Protein AF-A0A9E2VRN2-F1 (afdb_monomer)

Radius of gyration: 29.74 Å; Cα contacts (8 Å, |Δi|>4): 180; chains: 1; bounding box: 97×95×85 Å

Foldseek 3Di:
DDDDDDDDDDDDDDDDDPDPDDPPDDDDPDDPPDDDDPDDDDDDDDDDDDDDDDPPPPDPDDPDDPPQDAQFDADPVRDGDDDPDQLLVVLLVSDPDDPVLSVLLVVLVVVLLVLLLVLCLVQVVVVVVLVVQCPDPDPVSVVVSVVVVCVSCVVSPVVPDSLVSSLVSHDPVCSVVSVCRNVVVLQSQLVVQLVCLCVVNHPDVPLSVVCVVCVPVSVVSSVVSSVVVVVVVVVVSSVVSLVVLVVVVVVVVCVLVVQLPDDPVLVVQLVVLVVVVCVVNPSYDPPPVVVVVNLVSSLVSHDPVSNVVSVVVVVVVVVVVVVVVVVVVVVVPPPDPPPPDPDD

Mean predicted aligned error: 10.3 Å

pLDDT: mean 85.46, std 19.13, range [29.75, 98.31]

Solvent-accessible surface area (backbone atoms only — not comparable to full-atom values): 20962 Å² total; per-residue (Å²): 142,80,86,87,82,82,87,78,84,81,81,82,86,73,85,78,82,83,75,79,77,79,88,77,84,74,85,85,88,71,88,84,86,71,88,82,80,83,78,83,81,77,86,80,84,82,78,87,78,84,78,72,90,67,95,75,77,65,84,81,74,71,84,70,75,76,69,81,89,68,74,73,46,63,47,95,87,68,47,72,55,82,70,95,58,55,58,67,61,54,35,56,75,72,48,97,63,53,75,73,47,43,53,42,33,50,48,42,52,50,52,51,50,51,53,44,37,49,49,40,37,78,35,39,61,57,51,54,53,35,58,56,31,57,71,44,89,47,68,67,50,27,52,50,29,51,54,51,50,47,63,71,43,37,79,57,56,75,70,48,53,69,66,57,51,31,38,70,47,40,59,77,90,48,29,65,59,45,53,46,40,37,51,52,37,52,48,50,55,20,52,49,51,54,52,29,20,76,69,72,65,40,93,47,63,67,60,23,52,50,48,69,75,45,71,82,50,54,67,60,52,36,51,52,41,40,53,51,51,54,52,52,51,50,50,52,50,51,50,54,33,47,52,51,53,50,52,52,52,50,50,57,47,49,62,55,47,64,74,52,71,63,53,74,70,46,48,54,52,46,50,52,54,50,51,58,48,35,74,74,49,38,68,40,83,61,58,71,72,53,46,54,50,52,49,54,55,46,48,68,67,43,53,78,67,40,39,55,50,52,56,52,54,49,54,51,51,52,53,47,51,52,49,52,55,52,48,57,62,50,68,72,65,76,79,76,82,81,70,76,74,81,83,127

Sequence (344 aa):
MQPLRVTRPLPAFRGMPRARSAIGLICVITPLLLAITVERADASTFSTHRSDPAPLAGPKLTPVESKPQTLVERDFDGKIKPLESSPEEAAILLLQLTPAESAKADAAVAARAADMDALVTEHLLDIIRLTGQFQSASALERLNAIRESYKLASPILEKGRLVDRISAALPESQRERYVFLVDAYKRALGDQEIALAKQGKSNDVEFAAEVNKDPKNLIGHRIRARIKFDLESFGKEIQRSAERIIAEKQNQGNDFLGKLQLTPEQEASIQAIYVDVAGKYGLKEPPKGVQAVLFARVLKVLTPEQRKQALVLIREQERQKEKDAAAAKRGTNTGMDESPAPMK

Secondary structure (DSSP, 8-state):
-------PPPPP------------------------------------------S-----------PPP-S--B-TTSPBPPPSS-HHHHHHHHS---HHHHHHHHHHHHHHHHHHHHHHHHHHHHHHHHHHHHT-S-HHHHHHHHHHHHHHHHHHHTT--HHHHHHHHS-HHHHHHHHHHHHHHHHHHHHHHHHHHHTT--S-HHHHHHHHH-TT-HHHHHHHHHHHHHHHHHHHHHHHHHHHHHHHHHHHHHHHHHHTT--HHHHHHHHHHHHHHHHHHTTSPPPHHHHHHHHHHHHHHS-HHHHHHHHHHHHHHHHHHHHHHHHHHHHTTTTSS-------

Structure (mmCIF, N/CA/C/O backbone):
data_AF-A0A9E2VRN2-F1
#
_entry.id   AF-A0A9E2VRN2-F1
#
loop_
_atom_site.group_PDB
_atom_site.id
_atom_site.type_symbol
_atom_site.label_atom_id
_atom_site.label_alt_id
_atom_site.label_comp_id
_atom_site.label_asym_id
_atom_site.label_entity_id
_atom_site.label_seq_id
_atom_site.pdbx_PDB_ins_code
_atom_site.Cartn_x
_atom_site.Cartn_y
_atom_site.Cartn_z
_atom_site.occupancy
_atom_site.B_iso_or_equiv
_atom_site.auth_seq_id
_atom_site.auth_comp_id
_atom_site.auth_asym_id
_atom_site.auth_atom_id
_atom_site.pdbx_PDB_model_num
ATOM 1 N N . MET A 1 1 ? 63.217 41.211 7.442 1.00 45.00 1 MET A N 1
ATOM 2 C CA . MET A 1 1 ? 61.973 40.472 7.747 1.00 45.00 1 MET A CA 1
ATOM 3 C C . MET A 1 1 ? 60.827 41.471 7.807 1.00 45.00 1 MET A C 1
ATOM 5 O O . MET A 1 1 ? 60.801 42.283 8.718 1.00 45.00 1 MET A O 1
ATOM 9 N N . GLN A 1 2 ? 59.957 41.482 6.797 1.00 40.47 2 GLN A N 1
ATOM 10 C CA . GLN A 1 2 ? 58.783 42.363 6.707 1.00 40.47 2 GLN A CA 1
ATOM 11 C C . GLN A 1 2 ? 57.509 41.502 6.721 1.00 40.47 2 GLN A C 1
ATOM 13 O O . GLN A 1 2 ? 57.504 40.467 6.051 1.00 40.47 2 GLN A O 1
ATOM 18 N N . PRO A 1 3 ? 56.435 41.886 7.437 1.00 57.12 3 PRO A N 1
ATOM 19 C CA . PRO A 1 3 ? 55.179 41.149 7.399 1.00 57.12 3 PRO A CA 1
ATOM 20 C C . PRO A 1 3 ? 54.275 41.655 6.265 1.00 57.12 3 PRO A C 1
ATOM 22 O O . PRO A 1 3 ? 53.878 42.820 6.231 1.00 57.12 3 PRO A O 1
ATOM 25 N N . LEU A 1 4 ? 53.909 40.756 5.352 1.00 47.88 4 LEU A N 1
ATOM 26 C CA . LEU A 1 4 ? 52.881 40.983 4.337 1.00 47.88 4 LEU A CA 1
ATOM 27 C C . LEU A 1 4 ? 51.490 40.930 4.990 1.00 47.88 4 LEU A C 1
ATOM 29 O O . LEU A 1 4 ? 50.986 39.859 5.323 1.00 47.88 4 LEU A O 1
ATOM 33 N N . ARG A 1 5 ? 50.851 42.095 5.155 1.00 51.06 5 ARG A N 1
ATOM 34 C CA . ARG A 1 5 ? 49.399 42.201 5.367 1.00 51.06 5 ARG A CA 1
ATOM 35 C C . ARG A 1 5 ? 48.702 42.139 4.010 1.00 51.06 5 ARG A C 1
ATOM 37 O O . ARG A 1 5 ? 48.879 43.035 3.191 1.00 51.06 5 ARG A O 1
ATOM 44 N N . VAL A 1 6 ? 47.870 41.121 3.800 1.00 54.31 6 VAL A N 1
ATOM 45 C CA . VAL A 1 6 ? 46.931 41.052 2.672 1.00 54.31 6 VAL A CA 1
ATOM 46 C C . VAL A 1 6 ? 45.515 41.108 3.233 1.00 54.31 6 VAL A C 1
ATOM 48 O O . VAL A 1 6 ? 44.949 40.102 3.647 1.00 54.31 6 VAL A O 1
ATOM 51 N N . THR A 1 7 ? 44.936 42.304 3.260 1.00 57.50 7 THR A N 1
ATOM 52 C CA . THR A 1 7 ? 43.493 42.511 3.416 1.00 57.50 7 THR A CA 1
ATOM 53 C C . THR A 1 7 ? 42.861 42.522 2.029 1.00 57.50 7 THR A C 1
ATOM 55 O O . THR A 1 7 ? 43.083 43.459 1.263 1.00 57.50 7 THR A O 1
ATOM 58 N N . ARG A 1 8 ? 42.074 41.496 1.689 1.00 51.75 8 ARG A N 1
ATOM 59 C CA . ARG A 1 8 ? 41.132 41.552 0.560 1.00 51.75 8 ARG A CA 1
ATOM 60 C C . ARG A 1 8 ? 39.713 41.768 1.100 1.00 51.75 8 ARG A C 1
ATOM 62 O O . ARG A 1 8 ? 39.317 41.025 1.997 1.00 51.75 8 ARG A O 1
ATOM 69 N N . PRO A 1 9 ? 38.945 42.740 0.579 1.00 55.19 9 PRO A N 1
ATOM 70 C CA . PRO A 1 9 ? 37.536 42.885 0.918 1.00 55.19 9 PRO A CA 1
ATOM 71 C C . PRO A 1 9 ? 36.698 41.820 0.194 1.00 55.19 9 PRO A C 1
ATOM 73 O O . PRO A 1 9 ? 36.906 41.539 -0.987 1.00 55.19 9 PRO A O 1
ATOM 76 N N . LEU A 1 10 ? 35.748 41.227 0.919 1.00 49.72 10 LEU A N 1
ATOM 77 C CA . LEU A 1 10 ? 34.718 40.345 0.369 1.00 49.72 10 LEU A CA 1
ATOM 78 C C . LEU A 1 10 ? 33.744 41.159 -0.504 1.00 49.72 10 LEU A C 1
ATOM 80 O O . LEU A 1 10 ? 33.344 42.251 -0.092 1.00 49.72 10 LEU A O 1
ATOM 84 N N . PRO A 1 11 ? 33.325 40.659 -1.680 1.00 51.59 11 PRO A N 1
ATOM 85 C CA . PRO A 1 11 ? 32.300 41.325 -2.469 1.00 51.59 11 PRO A CA 1
ATOM 86 C C . PRO A 1 11 ? 30.928 41.209 -1.795 1.00 51.59 11 PRO A C 1
ATOM 88 O O . PRO A 1 11 ? 30.529 40.151 -1.306 1.00 51.59 11 PRO A O 1
ATOM 91 N N . ALA A 1 12 ? 30.202 42.326 -1.802 1.00 49.94 12 ALA A N 1
ATOM 92 C CA . ALA A 1 12 ? 28.834 42.436 -1.325 1.00 49.94 12 ALA A CA 1
ATOM 93 C C . ALA A 1 12 ? 27.900 41.493 -2.104 1.00 49.94 12 ALA A C 1
ATOM 95 O O . ALA A 1 12 ? 27.727 41.628 -3.317 1.00 49.94 12 ALA A O 1
ATOM 96 N N . PHE A 1 13 ? 27.266 40.564 -1.387 1.00 40.94 13 PHE A N 1
ATOM 97 C CA . PHE A 1 13 ? 26.185 39.727 -1.901 1.00 40.94 13 PHE A CA 1
ATOM 98 C C . PHE A 1 13 ? 24.944 40.605 -2.127 1.00 40.94 13 PHE A C 1
ATOM 100 O O . PHE A 1 13 ? 24.222 40.959 -1.195 1.00 40.94 13 PHE A O 1
ATOM 107 N N . ARG A 1 14 ? 24.732 41.014 -3.381 1.00 48.88 14 ARG A N 1
ATOM 108 C CA . ARG A 1 14 ? 23.549 41.758 -3.831 1.00 48.88 14 ARG A CA 1
ATOM 109 C C . ARG A 1 14 ? 22.387 40.781 -4.042 1.00 48.88 14 ARG A C 1
ATOM 111 O O . ARG A 1 14 ? 22.569 39.706 -4.599 1.00 48.88 14 ARG A O 1
ATOM 118 N N . GLY A 1 15 ? 21.217 41.189 -3.553 1.00 50.00 15 GLY A N 1
ATOM 119 C CA . GLY A 1 15 ? 19.997 40.404 -3.375 1.00 50.00 15 GLY A CA 1
ATOM 120 C C . GLY A 1 15 ? 19.591 39.464 -4.511 1.00 50.00 15 GLY A C 1
ATOM 121 O O . GLY A 1 15 ? 19.447 39.870 -5.661 1.00 50.00 15 GLY A O 1
ATOM 122 N N . MET A 1 16 ? 19.296 38.222 -4.128 1.00 35.91 16 MET A N 1
ATOM 123 C CA . MET A 1 16 ? 18.469 37.307 -4.908 1.00 35.91 16 MET A CA 1
ATOM 124 C C . MET A 1 16 ? 16.991 37.482 -4.517 1.00 35.91 16 MET A C 1
ATOM 126 O O . MET A 1 16 ? 16.683 37.588 -3.324 1.00 35.91 16 MET A O 1
ATOM 130 N N . PRO A 1 17 ? 16.066 37.505 -5.492 1.00 44.69 17 PRO A N 1
ATOM 131 C CA . PRO A 1 17 ? 14.638 37.577 -5.228 1.00 44.69 17 PRO A CA 1
ATOM 132 C C . PRO A 1 17 ? 14.174 36.297 -4.527 1.00 44.69 17 PRO A C 1
ATOM 134 O O . PRO A 1 17 ? 14.449 35.184 -4.971 1.00 44.69 17 PRO A O 1
ATOM 137 N N . ARG A 1 18 ? 13.453 36.469 -3.415 1.00 36.25 18 ARG A N 1
ATOM 138 C CA . ARG A 1 18 ? 12.749 35.389 -2.718 1.00 36.25 18 ARG A CA 1
ATOM 139 C C . ARG A 1 18 ? 11.700 34.804 -3.665 1.00 36.25 18 ARG A C 1
ATOM 141 O O . ARG A 1 18 ? 10.600 35.343 -3.776 1.00 36.25 18 ARG A O 1
ATOM 148 N N . ALA A 1 19 ? 12.043 33.712 -4.341 1.00 37.00 19 ALA A N 1
ATOM 149 C CA . ALA A 1 19 ? 11.067 32.849 -4.981 1.00 37.00 19 ALA A CA 1
ATOM 150 C C . ALA A 1 19 ? 10.154 32.304 -3.876 1.00 37.00 19 ALA A C 1
ATOM 152 O O . ALA A 1 19 ? 10.579 31.556 -2.996 1.00 37.00 19 ALA A O 1
ATOM 153 N N . ARG A 1 20 ? 8.904 32.765 -3.878 1.00 35.84 20 ARG A N 1
ATOM 154 C CA . ARG A 1 20 ? 7.824 32.190 -3.082 1.00 35.84 20 ARG A CA 1
ATOM 155 C C . ARG A 1 20 ? 7.575 30.785 -3.627 1.00 35.84 20 ARG A C 1
ATOM 157 O O . ARG A 1 20 ? 6.846 30.633 -4.600 1.00 35.84 20 ARG A O 1
ATOM 164 N N . SER A 1 21 ? 8.211 29.777 -3.035 1.00 33.47 21 SER A N 1
ATOM 165 C CA . SER A 1 21 ? 7.820 28.389 -3.260 1.00 33.47 21 SER A CA 1
ATOM 166 C C . SER A 1 21 ? 6.384 28.226 -2.786 1.00 33.47 21 SER A C 1
ATOM 168 O O . SER A 1 21 ? 6.068 28.471 -1.621 1.00 33.47 21 SER A O 1
ATOM 170 N N . ALA A 1 22 ? 5.519 27.870 -3.729 1.00 32.69 22 ALA A N 1
ATOM 171 C CA . ALA A 1 22 ? 4.140 27.506 -3.492 1.00 32.69 22 ALA A CA 1
ATOM 172 C C . ALA A 1 22 ? 4.100 26.287 -2.561 1.00 32.69 22 ALA A C 1
ATOM 174 O O . ALA A 1 22 ? 4.294 25.148 -2.975 1.00 32.69 22 ALA A O 1
ATOM 175 N N . ILE A 1 23 ? 3.865 26.555 -1.279 1.00 37.31 23 ILE A N 1
ATOM 176 C CA . ILE A 1 23 ? 3.302 25.596 -0.336 1.00 37.31 23 ILE A CA 1
ATOM 177 C C . ILE A 1 23 ? 1.861 25.394 -0.800 1.00 37.31 23 ILE A C 1
ATOM 179 O O . ILE A 1 23 ? 1.004 26.250 -0.598 1.00 37.31 23 ILE A O 1
ATOM 183 N N . GLY A 1 24 ? 1.636 24.302 -1.520 1.00 30.22 24 GLY A N 1
ATOM 184 C CA . GLY A 1 24 ? 0.361 23.983 -2.144 1.00 30.22 24 GLY A CA 1
ATOM 185 C C . GLY A 1 24 ? 0.140 22.480 -2.174 1.00 30.22 24 GLY A C 1
ATOM 186 O O . GLY A 1 24 ? 0.045 21.896 -3.242 1.00 30.22 24 GLY A O 1
ATOM 187 N N . LEU A 1 25 ? 0.076 21.857 -0.999 1.00 29.75 25 LEU A N 1
ATOM 188 C CA . LEU A 1 25 ? -0.611 20.577 -0.824 1.00 29.75 25 LEU A CA 1
ATOM 189 C C . LEU A 1 25 ? -1.363 20.622 0.512 1.00 29.75 25 LEU A C 1
ATOM 191 O O . LEU A 1 25 ? -1.012 19.987 1.501 1.00 29.75 25 LEU A O 1
ATOM 195 N N . ILE A 1 26 ? -2.350 21.514 0.535 1.00 30.95 26 ILE A N 1
ATOM 196 C CA . ILE A 1 26 ? -3.363 21.642 1.576 1.00 30.95 26 ILE A CA 1
ATOM 197 C C . ILE A 1 26 ? -4.449 20.601 1.299 1.00 30.95 26 ILE A C 1
ATOM 199 O O . ILE A 1 26 ? -4.903 20.477 0.166 1.00 30.95 26 ILE A O 1
ATOM 203 N N . CYS A 1 27 ? -4.842 19.898 2.363 1.00 32.94 27 CYS A N 1
ATOM 204 C CA . CYS A 1 27 ? -6.156 19.308 2.621 1.00 32.94 27 CYS A CA 1
ATOM 205 C C . CYS A 1 27 ? -7.011 18.931 1.402 1.00 32.94 27 CYS A C 1
ATOM 207 O O . CYS A 1 27 ? -7.752 19.762 0.884 1.00 32.94 27 CYS A O 1
ATOM 209 N N . VAL A 1 28 ? -7.057 17.638 1.083 1.00 31.42 28 VAL A N 1
ATOM 210 C CA . VAL A 1 28 ? -8.260 17.033 0.496 1.00 31.42 28 VAL A CA 1
ATOM 211 C C . VAL A 1 28 ? -8.570 15.753 1.268 1.00 31.42 28 VAL A C 1
ATOM 213 O O . VAL A 1 28 ? -8.357 14.644 0.802 1.00 31.42 28 VAL A O 1
ATOM 216 N N . ILE A 1 29 ? -9.042 15.921 2.502 1.00 35.41 29 ILE A N 1
ATOM 217 C CA . ILE A 1 29 ? -9.935 14.945 3.129 1.00 35.41 29 ILE A CA 1
ATOM 218 C C . ILE A 1 29 ? -11.238 15.707 3.345 1.00 35.41 29 ILE A C 1
ATOM 220 O O . ILE A 1 29 ? -11.471 16.328 4.379 1.00 35.41 29 ILE A O 1
ATOM 224 N N . THR A 1 30 ? -12.044 15.756 2.292 1.00 31.77 30 THR A N 1
ATOM 225 C CA . THR A 1 30 ? -13.434 16.207 2.339 1.00 31.77 30 THR A CA 1
ATOM 226 C C . THR A 1 30 ? -14.252 15.102 1.679 1.00 31.77 30 THR A C 1
ATOM 228 O O . THR A 1 30 ? -13.915 14.709 0.560 1.00 31.77 30 THR A O 1
ATOM 231 N N . PRO A 1 31 ? -15.265 14.537 2.356 1.00 41.66 31 PRO A N 1
ATOM 232 C CA . PRO A 1 31 ? -15.989 13.389 1.839 1.00 41.66 31 PRO A CA 1
ATOM 233 C C . PRO A 1 31 ? -16.947 13.849 0.739 1.00 41.66 31 PRO A C 1
ATOM 235 O O . PRO A 1 31 ? -17.864 14.634 0.978 1.00 41.66 31 PRO A O 1
ATOM 238 N N . LEU A 1 32 ? -16.736 13.345 -0.475 1.00 32.94 32 LEU A N 1
ATOM 239 C CA . LEU A 1 32 ? -17.692 13.451 -1.569 1.00 32.94 32 LEU A CA 1
ATOM 240 C C . LEU A 1 32 ? -18.737 12.339 -1.396 1.00 32.94 32 LEU A C 1
ATOM 242 O O . LEU A 1 32 ? -18.589 11.243 -1.929 1.00 32.94 32 LEU A O 1
ATOM 246 N N . LEU A 1 33 ? -19.789 12.618 -0.624 1.00 35.38 33 LEU A N 1
ATOM 247 C CA . LEU A 1 33 ? -21.035 11.853 -0.673 1.00 35.38 33 LEU A CA 1
ATOM 248 C C . LEU A 1 33 ? -21.900 12.471 -1.782 1.00 35.38 33 LEU A C 1
ATOM 250 O O . LEU A 1 33 ? -22.662 13.406 -1.541 1.00 35.38 33 LEU A O 1
ATOM 254 N N . LEU A 1 34 ? -21.744 11.987 -3.017 1.00 34.12 34 LEU A N 1
ATOM 255 C CA . LEU A 1 34 ? -22.688 12.270 -4.099 1.00 34.12 34 LEU A CA 1
ATOM 256 C C . LEU A 1 34 ? -23.448 10.985 -4.425 1.00 34.12 34 LEU A C 1
ATOM 258 O O . LEU A 1 34 ? -22.861 9.978 -4.818 1.00 34.12 34 LEU A O 1
ATOM 262 N N . ALA A 1 35 ? -24.760 11.033 -4.218 1.00 37.50 35 ALA A N 1
ATOM 263 C CA . ALA A 1 35 ? -25.693 9.972 -4.549 1.00 37.50 35 ALA A CA 1
ATOM 264 C C . ALA A 1 35 ? -25.641 9.667 -6.054 1.00 37.50 35 ALA A C 1
ATOM 266 O O . ALA A 1 35 ? -26.005 10.505 -6.877 1.00 37.50 35 ALA A O 1
ATOM 267 N N . ILE A 1 36 ? -25.205 8.457 -6.411 1.00 34.78 36 ILE A N 1
ATOM 268 C CA . ILE A 1 36 ? -25.358 7.924 -7.765 1.00 34.78 36 ILE A CA 1
ATOM 269 C C . ILE A 1 36 ? -26.721 7.233 -7.819 1.00 34.78 36 ILE A C 1
ATOM 271 O O . ILE A 1 36 ? -26.887 6.099 -7.372 1.00 34.78 36 ILE A O 1
ATOM 275 N N . THR A 1 37 ? -27.714 7.935 -8.357 1.00 36.00 37 THR A N 1
ATOM 276 C CA . THR A 1 37 ? -28.947 7.329 -8.859 1.00 36.00 37 THR A CA 1
ATOM 277 C C . THR A 1 37 ? -28.614 6.579 -10.146 1.00 36.00 37 THR A C 1
ATOM 279 O O . THR A 1 37 ? -28.305 7.192 -11.165 1.00 36.00 37 THR A O 1
ATOM 282 N N . VAL A 1 38 ? -28.637 5.246 -10.097 1.00 41.53 38 VAL A N 1
ATOM 283 C CA . VAL A 1 38 ? -28.509 4.397 -11.289 1.00 41.53 38 VAL A CA 1
ATOM 284 C C . VAL A 1 38 ? -29.835 4.442 -12.044 1.00 41.53 38 VAL A C 1
ATOM 286 O O . VAL A 1 38 ? -30.799 3.772 -11.673 1.00 41.53 38 VAL A O 1
ATOM 289 N N . GLU A 1 39 ? -29.888 5.263 -13.088 1.00 43.19 39 GLU A N 1
ATOM 290 C CA . GLU A 1 39 ? -31.002 5.315 -14.028 1.00 43.19 39 GLU A CA 1
ATOM 291 C C . GLU A 1 39 ? -30.881 4.138 -15.005 1.00 43.19 39 GLU A C 1
ATOM 293 O O . GLU A 1 39 ? -29.898 3.978 -15.732 1.00 43.19 39 GLU A O 1
ATOM 298 N N . ARG A 1 40 ? -31.861 3.236 -14.941 1.00 46.72 40 ARG A N 1
ATOM 299 C CA . ARG A 1 40 ? -31.925 2.005 -15.727 1.00 46.72 40 ARG A CA 1
ATOM 300 C C . ARG A 1 40 ? -32.488 2.368 -17.103 1.00 46.72 40 ARG A C 1
ATOM 302 O O . ARG A 1 40 ? -33.688 2.565 -17.232 1.00 46.72 40 ARG A O 1
ATOM 309 N N . ALA A 1 41 ? -31.621 2.505 -18.103 1.00 50.38 41 ALA A N 1
ATOM 310 C CA . ALA A 1 41 ? -32.040 2.774 -19.476 1.00 50.38 41 ALA A CA 1
ATOM 311 C C . ALA A 1 41 ? -32.714 1.535 -20.091 1.00 50.38 41 ALA A C 1
ATOM 313 O O . ALA A 1 41 ? -32.130 0.448 -20.123 1.00 50.38 41 ALA A O 1
ATOM 314 N N . ASP A 1 42 ? -33.943 1.721 -20.570 1.00 52.50 42 ASP A N 1
ATOM 315 C CA . ASP A 1 42 ? -34.731 0.717 -21.275 1.00 52.50 42 ASP A CA 1
ATOM 316 C C . ASP A 1 42 ? -34.086 0.307 -22.606 1.00 52.50 42 ASP A C 1
ATOM 318 O O . ASP A 1 42 ? -33.552 1.117 -23.370 1.00 52.50 42 ASP A O 1
ATOM 322 N N . ALA A 1 43 ? -34.155 -0.993 -22.882 1.00 46.28 43 ALA A N 1
ATOM 323 C CA . ALA A 1 43 ? -33.636 -1.618 -24.085 1.00 46.28 43 ALA A CA 1
ATOM 324 C C . ALA A 1 43 ? -34.449 -1.195 -25.322 1.00 46.28 43 ALA A C 1
ATOM 326 O O . ALA A 1 43 ? -35.579 -1.636 -25.530 1.00 46.28 43 ALA A O 1
ATOM 327 N N . SER A 1 44 ? -33.841 -0.365 -26.172 1.00 55.97 44 SER A N 1
ATOM 328 C CA . SER A 1 44 ? -34.345 -0.055 -27.510 1.00 55.97 44 SER A CA 1
ATOM 329 C C . SER A 1 44 ? -34.187 -1.267 -28.434 1.00 55.97 44 SER A C 1
ATOM 331 O O . SER A 1 44 ? -33.094 -1.806 -28.621 1.00 55.97 44 SER A O 1
ATOM 333 N N . THR A 1 45 ? -35.305 -1.700 -29.008 1.00 53.59 45 THR A N 1
ATOM 334 C CA . THR A 1 45 ? -35.409 -2.763 -30.007 1.00 53.59 45 THR A CA 1
ATOM 335 C C . THR A 1 45 ? -34.934 -2.239 -31.364 1.00 53.59 45 THR A C 1
ATOM 337 O O . THR A 1 45 ? -35.624 -1.475 -32.035 1.00 53.59 45 THR A O 1
ATOM 340 N N . PHE A 1 46 ? -33.737 -2.647 -31.791 1.00 54.03 46 PHE A N 1
ATOM 341 C CA . PHE A 1 46 ? -33.228 -2.325 -33.124 1.00 54.03 46 PHE A CA 1
ATOM 342 C C . PHE A 1 46 ? -33.901 -3.193 -34.196 1.00 54.03 46 PHE A C 1
ATOM 344 O O . PHE A 1 46 ? -33.792 -4.418 -34.200 1.00 54.03 46 PHE A O 1
ATOM 351 N N . SER A 1 47 ? -34.588 -2.519 -35.117 1.00 54.03 47 SER A N 1
ATOM 352 C CA . SER A 1 47 ? -35.209 -3.084 -36.314 1.00 54.03 47 SER A CA 1
ATOM 353 C C . SER A 1 47 ? -34.146 -3.540 -37.322 1.00 54.03 47 SER A C 1
ATOM 355 O O . SER A 1 47 ? -33.222 -2.796 -37.657 1.00 54.03 47 SER A O 1
ATOM 357 N N . THR A 1 48 ? -34.274 -4.769 -37.823 1.00 52.41 48 THR A N 1
ATOM 358 C CA . THR A 1 48 ? -33.416 -5.353 -38.863 1.00 52.41 48 THR A CA 1
ATOM 359 C C . THR A 1 48 ? -33.697 -4.716 -40.224 1.00 52.41 48 THR A C 1
ATOM 361 O O . THR A 1 48 ? -34.578 -5.164 -40.960 1.00 52.41 48 THR A O 1
ATOM 364 N N . HIS A 1 49 ? -32.928 -3.686 -40.585 1.00 56.72 49 HIS A N 1
ATOM 365 C CA . HIS A 1 49 ? -32.871 -3.195 -41.960 1.00 56.72 49 HIS A CA 1
ATOM 366 C C . HIS A 1 49 ? -32.093 -4.181 -42.845 1.00 56.72 49 HIS A C 1
ATOM 368 O O . HIS A 1 49 ? -30.935 -4.509 -42.594 1.00 56.72 49 HIS A O 1
ATOM 374 N N . ARG A 1 50 ? -32.766 -4.665 -43.891 1.00 56.00 50 ARG A N 1
ATOM 375 C CA . ARG A 1 50 ? -32.232 -5.522 -44.952 1.00 56.00 50 ARG A CA 1
ATOM 376 C C . ARG A 1 50 ? -31.394 -4.643 -45.893 1.00 56.00 50 ARG A C 1
ATOM 378 O O . ARG A 1 50 ? -31.962 -3.827 -46.611 1.00 56.00 50 ARG A O 1
ATOM 385 N N . SER A 1 51 ? -30.067 -4.757 -45.835 1.00 55.22 51 SER A N 1
ATOM 386 C CA . SER A 1 51 ? -29.149 -3.979 -46.679 1.00 55.22 51 SER A CA 1
ATOM 387 C C . SER A 1 51 ? -29.055 -4.547 -48.093 1.00 55.22 51 SER A C 1
ATOM 389 O O . SER A 1 51 ? -28.580 -5.667 -48.281 1.00 55.22 51 SER A O 1
ATOM 391 N N . ASP A 1 52 ? -29.442 -3.739 -49.077 1.00 61.72 52 ASP A N 1
ATOM 392 C CA . ASP A 1 52 ? -29.014 -3.880 -50.470 1.00 61.72 52 ASP A CA 1
ATOM 393 C C . ASP A 1 52 ? -27.509 -3.547 -50.618 1.00 61.72 52 ASP A C 1
ATOM 395 O O . ASP A 1 52 ? -26.957 -2.789 -49.810 1.00 61.72 52 ASP A O 1
ATOM 399 N N . PRO A 1 53 ? -26.805 -4.111 -51.620 1.00 58.75 53 PRO A N 1
ATOM 400 C CA . PRO A 1 53 ? -25.360 -3.951 -51.775 1.00 58.75 53 PRO A CA 1
ATOM 401 C C . PRO A 1 53 ? -24.977 -2.501 -52.117 1.00 58.75 53 PRO A C 1
ATOM 403 O O . PRO A 1 53 ? -25.237 -2.001 -53.210 1.00 58.75 53 PRO A O 1
ATOM 406 N N . ALA A 1 54 ? -24.333 -1.828 -51.160 1.00 63.97 54 ALA A N 1
ATOM 407 C CA . ALA A 1 54 ? -23.939 -0.427 -51.254 1.00 63.97 54 ALA A CA 1
ATOM 408 C C . ALA A 1 54 ? -22.767 -0.204 -52.248 1.00 63.97 54 ALA A C 1
ATOM 410 O O . ALA A 1 54 ? -21.699 -0.795 -52.074 1.00 63.97 54 ALA A O 1
ATOM 411 N N . PRO A 1 55 ? -22.898 0.711 -53.231 1.00 65.62 55 PRO A N 1
ATOM 412 C CA . PRO A 1 55 ? -21.879 1.019 -54.248 1.00 65.62 55 PRO A CA 1
ATOM 413 C C . PRO A 1 55 ? -20.706 1.888 -53.739 1.00 65.62 55 PRO A C 1
ATOM 415 O O . PRO A 1 55 ? -19.934 2.419 -54.532 1.00 65.62 55 PRO A O 1
ATOM 418 N N . LEU A 1 56 ? -20.548 2.023 -52.418 1.00 71.75 56 LEU A N 1
ATOM 419 C CA . LEU A 1 56 ? -19.484 2.788 -51.752 1.00 71.75 56 LEU A CA 1
ATOM 420 C C . LEU A 1 56 ? -18.575 1.877 -50.914 1.00 71.75 56 LEU A C 1
ATOM 422 O O . LEU A 1 56 ? -18.179 2.226 -49.802 1.00 71.75 56 LEU A O 1
ATOM 426 N N . ALA A 1 57 ? -18.256 0.684 -51.420 1.00 71.81 57 ALA A N 1
ATOM 427 C CA . ALA A 1 57 ? -17.267 -0.175 -50.782 1.00 71.81 57 ALA A CA 1
ATOM 428 C C . ALA A 1 57 ? -15.883 0.494 -50.880 1.00 71.81 57 ALA A C 1
ATOM 430 O O . ALA A 1 57 ? -15.201 0.402 -51.901 1.00 71.81 57 ALA A O 1
ATOM 431 N N . GLY A 1 58 ? -15.497 1.208 -49.819 1.00 81.69 58 GLY A N 1
ATOM 432 C CA . GLY A 1 58 ? -14.158 1.770 -49.665 1.00 81.69 58 GLY A CA 1
ATOM 433 C C . GLY A 1 58 ? -13.067 0.689 -49.731 1.00 81.69 58 GLY A C 1
ATOM 434 O O . GLY A 1 58 ? -13.368 -0.509 -49.670 1.00 81.69 58 GLY A O 1
ATOM 435 N N . PRO A 1 59 ? -11.789 1.086 -49.866 1.00 81.50 59 PRO A N 1
ATOM 436 C CA . PRO A 1 59 ? -10.676 0.148 -49.959 1.00 81.50 59 PRO A CA 1
ATOM 437 C C . PRO A 1 59 ? -10.706 -0.830 -48.781 1.00 81.50 59 PRO A C 1
ATOM 439 O O . PRO A 1 59 ? -10.767 -0.423 -47.621 1.00 81.50 59 PRO A O 1
ATOM 442 N N . LYS A 1 60 ? -10.688 -2.132 -49.095 1.00 77.88 60 LYS A N 1
ATOM 443 C CA . LYS A 1 60 ? -10.671 -3.202 -48.096 1.00 77.88 60 LYS A CA 1
ATOM 444 C C . LYS A 1 60 ? -9.408 -3.047 -47.255 1.00 77.88 60 LYS A C 1
ATOM 446 O O . LYS A 1 60 ? -8.313 -3.336 -47.733 1.00 77.88 60 LYS A O 1
ATOM 451 N N . LEU A 1 61 ? -9.562 -2.577 -46.020 1.00 80.06 61 LEU A N 1
ATOM 452 C CA . LEU A 1 61 ? -8.478 -2.589 -45.050 1.00 80.06 61 LEU A CA 1
ATOM 453 C C . LEU A 1 61 ? -8.168 -4.052 -44.746 1.00 80.06 61 LEU A C 1
ATOM 455 O O . LEU A 1 61 ? -9.001 -4.773 -44.195 1.00 80.06 61 LEU A O 1
ATOM 459 N N . THR A 1 62 ? -6.985 -4.499 -45.157 1.00 79.31 62 THR A N 1
ATOM 460 C CA . THR A 1 62 ? -6.427 -5.779 -44.728 1.00 79.31 62 THR A CA 1
ATOM 461 C C . THR A 1 62 ? -6.464 -5.798 -43.199 1.00 79.31 62 THR A C 1
ATOM 463 O O . THR A 1 62 ? -6.092 -4.782 -42.603 1.00 79.31 62 THR A O 1
ATOM 466 N N . PRO A 1 63 ? -6.930 -6.885 -42.554 1.00 75.12 63 PRO A N 1
ATOM 467 C CA . PRO A 1 63 ? -6.942 -6.967 -41.102 1.00 75.12 63 PRO A CA 1
ATOM 468 C C . PRO A 1 63 ? -5.525 -6.692 -40.604 1.00 75.12 63 PRO A C 1
ATOM 470 O O . PRO A 1 63 ? -4.611 -7.477 -40.847 1.00 75.12 63 PRO A O 1
ATOM 473 N N . VAL A 1 64 ? -5.327 -5.527 -39.991 1.00 75.38 64 VAL A N 1
ATOM 474 C CA . VAL A 1 64 ? -4.052 -5.182 -39.376 1.00 75.38 64 VAL A CA 1
ATOM 475 C C . VAL A 1 64 ? -3.890 -6.177 -38.243 1.00 75.38 64 VAL A C 1
ATOM 477 O O . VAL A 1 64 ? -4.738 -6.209 -37.350 1.00 75.38 64 VAL A O 1
ATOM 480 N N . GLU A 1 65 ? -2.851 -7.012 -38.311 1.00 75.06 65 GLU A N 1
ATOM 481 C CA . GLU A 1 65 ? -2.471 -7.887 -37.206 1.00 75.06 65 GLU A CA 1
ATOM 482 C C . GLU A 1 65 ? -2.545 -7.071 -35.918 1.00 75.06 65 GLU A C 1
ATOM 484 O O . GLU A 1 65 ? -1.962 -5.984 -35.822 1.00 75.06 65 GLU A O 1
ATOM 489 N N . SER A 1 66 ? -3.360 -7.538 -34.972 1.00 76.56 66 SER A N 1
ATOM 490 C CA . SER A 1 66 ? -3.623 -6.820 -33.732 1.00 76.56 66 SER A CA 1
ATOM 491 C C . SER A 1 66 ? -2.284 -6.486 -33.091 1.00 76.56 66 SER A C 1
ATOM 493 O O . SER A 1 66 ? -1.553 -7.395 -32.691 1.00 76.56 66 SER A O 1
ATOM 495 N N . LYS A 1 67 ? -1.936 -5.192 -33.045 1.00 76.94 67 LYS A N 1
ATOM 496 C CA . LYS A 1 67 ? -0.681 -4.733 -32.444 1.00 76.94 67 LYS A CA 1
ATOM 497 C C . LYS A 1 67 ? -0.530 -5.401 -31.075 1.00 76.94 67 LYS A C 1
ATOM 499 O O . LYS A 1 67 ? -1.524 -5.465 -30.345 1.00 76.94 67 LYS A O 1
ATOM 504 N N . PRO A 1 68 ? 0.672 -5.888 -30.715 1.00 78.38 68 PRO A N 1
ATOM 505 C CA . PRO A 1 68 ? 0.870 -6.527 -29.424 1.00 78.38 68 PRO A CA 1
ATOM 506 C C . PRO A 1 68 ? 0.395 -5.569 -28.334 1.00 78.38 68 PRO A C 1
ATOM 508 O O . PRO A 1 68 ? 0.864 -4.433 -28.273 1.00 78.38 68 PRO A O 1
ATOM 511 N N . GLN A 1 69 ? -0.555 -6.013 -27.508 1.00 89.06 69 GLN A N 1
ATOM 512 C CA . GLN A 1 69 ? -1.143 -5.178 -26.462 1.00 89.06 69 GLN A CA 1
ATOM 513 C C . GLN A 1 69 ? -0.035 -4.704 -25.516 1.00 89.06 69 GLN A C 1
ATOM 515 O O . GLN A 1 69 ? 0.743 -5.518 -25.015 1.00 89.06 69 GLN A O 1
ATOM 520 N N . THR A 1 70 ? 0.087 -3.394 -25.312 1.00 95.69 70 THR A N 1
ATOM 521 C CA . THR A 1 70 ? 1.045 -2.793 -24.376 1.00 95.69 70 THR A CA 1
ATOM 522 C C . THR A 1 70 ? 0.285 -2.002 -23.320 1.00 95.69 70 THR A C 1
ATOM 524 O O . THR A 1 70 ? -0.821 -1.537 -23.569 1.00 95.69 70 THR A O 1
ATOM 527 N N . LEU A 1 71 ? 0.899 -1.806 -22.152 1.00 97.00 71 LEU A N 1
ATOM 528 C CA . LEU A 1 71 ? 0.372 -0.904 -21.118 1.00 97.00 71 LEU A CA 1
ATOM 529 C C . LEU A 1 71 ? 0.556 0.584 -21.461 1.00 97.00 71 LEU A C 1
ATOM 531 O O . LEU A 1 71 ? 0.089 1.454 -20.734 1.00 97.00 71 LEU A O 1
ATOM 535 N N . VAL A 1 72 ? 1.310 0.899 -22.518 1.00 97.44 72 VAL A N 1
ATOM 536 C CA . VAL A 1 72 ? 1.690 2.274 -22.852 1.00 97.44 72 VAL A CA 1
ATOM 537 C C . VAL A 1 72 ? 0.667 2.850 -23.818 1.00 97.44 72 VAL A C 1
ATOM 539 O O . VAL A 1 72 ? 0.830 2.782 -25.037 1.00 97.44 72 VAL A O 1
ATOM 542 N N . GLU A 1 73 ? -0.367 3.461 -23.257 1.00 96.25 73 GLU A N 1
ATOM 543 C CA . GLU A 1 73 ? -1.300 4.307 -23.995 1.00 96.25 73 GLU A CA 1
ATOM 544 C C . GLU A 1 73 ? -0.821 5.758 -23.944 1.00 96.25 73 GLU A C 1
ATOM 546 O O . GLU A 1 73 ? -0.391 6.234 -22.893 1.00 96.25 73 GLU A O 1
ATOM 551 N N . ARG A 1 74 ? -0.874 6.468 -25.076 1.00 96.69 74 ARG A N 1
ATOM 552 C CA . ARG A 1 74 ? -0.570 7.903 -25.133 1.00 96.69 74 ARG A CA 1
ATOM 553 C C . ARG A 1 74 ? -1.838 8.700 -25.405 1.00 96.69 74 ARG A C 1
ATOM 555 O O . ARG A 1 74 ? -2.653 8.280 -26.224 1.00 96.69 74 ARG A O 1
ATOM 562 N N . ASP A 1 75 ? -1.980 9.830 -24.728 1.00 96.50 75 ASP A N 1
ATOM 563 C CA . ASP A 1 75 ? -3.019 10.817 -24.999 1.00 96.50 75 ASP A CA 1
ATOM 564 C C . ASP A 1 75 ? -2.718 11.621 -26.282 1.00 96.50 75 ASP A C 1
ATOM 566 O O . ASP A 1 75 ? -1.691 11.430 -26.943 1.00 96.50 75 ASP A O 1
ATOM 570 N N . PHE A 1 76 ? -3.630 12.526 -26.651 1.00 96.69 76 PHE A N 1
ATOM 571 C CA . PHE A 1 76 ? -3.473 13.397 -27.822 1.00 96.69 76 PHE A CA 1
ATOM 572 C C . PHE A 1 76 ? -2.290 14.375 -27.700 1.00 96.69 76 PHE A C 1
ATOM 574 O O . PHE A 1 76 ? -1.771 14.823 -28.721 1.00 96.69 76 PHE A O 1
ATOM 581 N N . ASP A 1 77 ? -1.828 14.652 -26.477 1.00 94.44 77 ASP A N 1
ATOM 582 C CA . ASP A 1 77 ? -0.653 15.486 -26.198 1.00 94.44 77 ASP A CA 1
ATOM 583 C C . ASP A 1 77 ? 0.663 14.684 -26.274 1.00 94.44 77 ASP A C 1
ATOM 585 O O . ASP A 1 77 ? 1.754 15.235 -26.094 1.00 94.44 77 ASP A O 1
ATOM 589 N N . GLY A 1 78 ? 0.579 13.374 -26.532 1.00 95.62 78 GLY A N 1
ATOM 590 C CA . GLY A 1 78 ? 1.713 12.459 -26.590 1.00 95.62 78 GLY A CA 1
ATOM 591 C C . GLY A 1 78 ? 2.250 12.028 -25.221 1.00 95.62 78 GLY A C 1
ATOM 592 O O . GLY A 1 78 ? 3.300 11.377 -25.170 1.00 95.62 78 GLY A O 1
ATOM 593 N N . LYS A 1 79 ? 1.563 12.355 -24.122 1.00 96.12 79 LYS A N 1
ATOM 594 C CA . LYS A 1 79 ? 1.899 11.889 -22.772 1.00 96.12 79 LYS A CA 1
ATOM 595 C C . LYS A 1 79 ? 1.300 10.512 -22.534 1.00 96.12 79 LYS A C 1
ATOM 597 O O . LYS A 1 79 ? 0.243 10.168 -23.044 1.00 96.12 79 LYS A O 1
ATOM 602 N N . ILE A 1 80 ? 1.984 9.713 -21.735 1.00 97.06 80 ILE A N 1
ATOM 603 C CA . ILE A 1 80 ? 1.522 8.413 -21.275 1.00 97.06 80 ILE A CA 1
ATOM 604 C C . ILE A 1 80 ? 0.329 8.641 -20.357 1.00 97.06 80 ILE A C 1
ATOM 606 O O . ILE A 1 80 ? 0.433 9.363 -19.360 1.00 97.06 80 ILE A O 1
ATOM 610 N N . LYS A 1 81 ? -0.791 8.017 -20.711 1.00 96.94 81 LYS A N 1
ATOM 611 C CA . LYS A 1 81 ? -2.007 8.033 -19.912 1.00 96.94 81 LYS A CA 1
ATOM 612 C C . LYS A 1 81 ? -1.723 7.326 -18.581 1.00 96.94 81 LYS A C 1
ATOM 614 O O . LYS A 1 81 ? -1.208 6.205 -18.598 1.00 96.94 81 LYS A O 1
ATOM 619 N N . PRO A 1 82 ? -2.018 7.958 -17.433 1.00 95.12 82 PRO A N 1
ATOM 620 C CA . PRO A 1 82 ? -1.825 7.314 -16.144 1.00 95.12 82 PRO A CA 1
ATOM 621 C C . PRO A 1 82 ? -2.744 6.093 -16.028 1.00 95.12 82 PRO A C 1
ATOM 623 O O . PRO A 1 82 ? -3.906 6.141 -16.426 1.00 95.12 82 PRO A O 1
ATOM 626 N N . LEU A 1 83 ? -2.208 5.000 -15.485 1.00 96.06 83 LEU A N 1
ATOM 627 C CA . LEU A 1 83 ? -2.998 3.822 -15.136 1.00 96.06 83 LEU A CA 1
ATOM 628 C C . LEU A 1 83 ? -3.799 4.090 -13.855 1.00 96.06 83 LEU A C 1
ATOM 630 O O . LEU A 1 83 ? -3.276 4.687 -12.912 1.00 96.06 83 LEU A O 1
ATOM 634 N N . GLU A 1 84 ? -5.040 3.604 -13.818 1.00 93.19 84 GLU A N 1
ATOM 635 C CA . GLU A 1 84 ? -5.901 3.652 -12.624 1.00 93.19 84 GLU A CA 1
ATOM 636 C C . GLU A 1 84 ? -5.431 2.666 -11.536 1.00 93.19 84 GLU A C 1
ATOM 638 O O . GLU A 1 84 ? -5.589 2.910 -10.341 1.00 93.19 84 GLU A O 1
ATOM 643 N N . SER A 1 85 ? -4.817 1.551 -11.949 1.00 94.69 85 SER A N 1
ATOM 644 C CA . SER A 1 85 ? -4.271 0.505 -11.078 1.00 94.69 85 SER A CA 1
ATOM 645 C C . SER A 1 85 ? -2.738 0.482 -11.098 1.00 94.69 85 SER A C 1
ATOM 647 O O . SER A 1 85 ? -2.085 1.207 -11.857 1.00 94.69 85 SER A O 1
ATOM 649 N N . SER A 1 86 ? -2.134 -0.377 -10.269 1.00 96.06 86 SER A N 1
ATOM 650 C CA . SER A 1 86 ? -0.691 -0.633 -10.365 1.00 96.06 86 SER A CA 1
ATOM 651 C C . SER A 1 86 ? -0.347 -1.231 -11.742 1.00 96.06 86 SER A C 1
ATOM 653 O O . SER A 1 86 ? -1.180 -1.936 -12.327 1.00 96.06 86 SER A O 1
ATOM 655 N N . PRO A 1 87 ? 0.852 -0.967 -12.303 1.00 97.62 87 PRO A N 1
ATOM 656 C CA . PRO A 1 87 ? 1.244 -1.566 -13.578 1.00 97.62 87 PRO A CA 1
ATOM 657 C C . PRO A 1 87 ? 1.310 -3.095 -13.499 1.00 97.62 87 PRO A C 1
ATOM 659 O O . PRO A 1 87 ? 1.086 -3.764 -14.503 1.00 97.62 87 PRO A O 1
ATOM 662 N N . GLU A 1 88 ? 1.578 -3.641 -12.313 1.00 97.94 88 GLU A N 1
ATOM 663 C CA . GLU A 1 88 ? 1.522 -5.069 -12.020 1.00 97.94 88 GLU A CA 1
ATOM 664 C C . GLU A 1 88 ? 0.096 -5.637 -12.186 1.00 97.94 88 GLU A C 1
ATOM 666 O O . GLU A 1 88 ? -0.090 -6.597 -12.929 1.00 97.94 88 GLU A O 1
ATOM 671 N N . GLU A 1 89 ? -0.926 -5.013 -11.588 1.00 97.38 89 GLU A N 1
ATOM 672 C CA . GLU A 1 89 ? -2.336 -5.420 -11.754 1.00 97.38 89 GLU A CA 1
ATOM 673 C C . GLU A 1 89 ? -2.832 -5.226 -13.194 1.00 97.38 89 GLU A C 1
ATOM 675 O O . GLU A 1 89 ? -3.477 -6.105 -13.764 1.00 97.38 89 GLU A O 1
ATOM 680 N N . ALA A 1 90 ? -2.487 -4.096 -13.821 1.00 97.75 90 ALA A N 1
ATOM 681 C CA . ALA A 1 90 ? -2.890 -3.810 -15.197 1.00 97.75 90 ALA A CA 1
ATOM 682 C C . ALA A 1 90 ? -2.291 -4.820 -16.189 1.00 97.75 90 ALA A C 1
ATOM 684 O O . ALA A 1 90 ? -2.938 -5.192 -17.168 1.00 97.75 90 ALA A O 1
ATOM 685 N N . ALA A 1 91 ? -1.062 -5.287 -15.937 1.00 97.88 91 ALA A N 1
ATOM 686 C CA . ALA A 1 91 ? -0.432 -6.311 -16.760 1.00 97.88 91 ALA A CA 1
ATOM 687 C C . ALA A 1 91 ? -1.187 -7.644 -16.691 1.00 97.88 91 ALA A C 1
ATOM 689 O O . ALA A 1 91 ? -1.329 -8.278 -17.732 1.00 97.88 91 ALA A O 1
ATOM 690 N N . ILE A 1 92 ? -1.700 -8.049 -15.518 1.00 97.88 92 ILE A N 1
ATOM 691 C CA . ILE A 1 92 ? -2.480 -9.292 -15.356 1.00 97.88 92 ILE A CA 1
ATOM 692 C C . ILE A 1 92 ? -3.702 -9.286 -16.285 1.00 97.88 92 ILE A C 1
ATOM 694 O O . ILE A 1 92 ? -3.958 -10.285 -16.952 1.00 97.88 92 ILE A O 1
ATOM 698 N N . LEU A 1 93 ? -4.394 -8.147 -16.407 1.00 96.75 93 LEU A N 1
ATOM 699 C CA . LEU A 1 93 ? -5.582 -8.000 -17.262 1.00 96.75 93 LEU A CA 1
ATOM 700 C C . LEU A 1 93 ? -5.293 -8.139 -18.766 1.00 96.75 93 LEU A C 1
ATOM 702 O O . LEU A 1 93 ? -6.199 -8.450 -19.537 1.00 96.75 93 LEU A O 1
ATOM 706 N N . LEU A 1 94 ? -4.050 -7.900 -19.195 1.00 96.75 94 LEU A N 1
ATOM 707 C CA . LEU A 1 94 ? -3.625 -8.067 -20.590 1.00 96.75 94 LEU A CA 1
ATOM 708 C C . LEU A 1 94 ? -3.127 -9.484 -20.904 1.00 96.75 94 LEU A C 1
ATOM 710 O O . LEU A 1 94 ? -2.880 -9.807 -22.069 1.00 96.75 94 LEU A O 1
ATOM 714 N N . LEU A 1 95 ? -2.930 -10.326 -19.889 1.00 96.50 95 LEU A N 1
ATOM 715 C CA . LEU A 1 95 ? -2.527 -11.711 -20.086 1.00 96.50 95 LEU A CA 1
ATOM 716 C C . LEU A 1 95 ? -3.755 -12.583 -20.352 1.00 96.50 95 LEU A C 1
ATOM 718 O O . LEU A 1 95 ? -4.809 -12.430 -19.743 1.00 96.50 95 LEU A O 1
ATOM 722 N N . GLN A 1 96 ? -3.597 -13.558 -21.242 1.00 95.50 96 GLN A N 1
ATOM 723 C CA . GLN A 1 96 ? -4.620 -14.571 -21.497 1.00 95.50 96 GLN A CA 1
ATOM 724 C C . GLN A 1 96 ? -4.498 -15.676 -20.443 1.00 95.50 96 GLN A C 1
ATOM 726 O O . GLN A 1 96 ? -3.899 -16.721 -20.699 1.00 95.50 96 GLN A O 1
ATOM 731 N N . LEU A 1 97 ? -4.993 -15.401 -19.235 1.00 96.69 97 LEU A N 1
ATOM 732 C CA . LEU A 1 97 ? -4.976 -16.334 -18.107 1.00 96.69 97 LEU A CA 1
ATOM 733 C C . LEU A 1 97 ? -6.314 -17.058 -17.976 1.00 96.69 97 LEU A C 1
ATOM 735 O O . LEU A 1 97 ? -7.383 -16.480 -18.183 1.00 96.69 97 LEU A O 1
ATOM 739 N N . THR A 1 98 ? -6.262 -18.324 -17.573 1.00 98.06 98 THR A N 1
ATOM 740 C CA . THR A 1 98 ? -7.459 -19.027 -17.102 1.00 98.06 98 THR A CA 1
ATOM 741 C C . THR A 1 98 ? -7.932 -18.439 -15.764 1.00 98.06 98 THR A C 1
ATOM 743 O O . THR A 1 98 ? -7.124 -17.872 -15.021 1.00 98.06 98 THR A O 1
ATOM 746 N N . PRO A 1 99 ? -9.211 -18.615 -15.375 1.00 97.25 99 PRO A N 1
ATOM 747 C CA . PRO A 1 99 ? -9.699 -18.134 -14.079 1.00 97.25 99 PRO A CA 1
ATOM 748 C C . PRO A 1 99 ? -8.884 -18.658 -12.884 1.00 97.25 99 PRO A C 1
ATOM 750 O O . PRO A 1 99 ? -8.655 -17.933 -11.920 1.00 97.25 99 PRO A O 1
ATOM 753 N N . ALA A 1 100 ? -8.394 -19.900 -12.965 1.00 97.12 100 ALA A N 1
ATOM 754 C CA . ALA A 1 100 ? -7.566 -20.502 -11.922 1.00 97.12 100 ALA A CA 1
ATOM 755 C C . ALA A 1 100 ? -6.161 -19.876 -11.836 1.00 97.12 100 ALA A C 1
ATOM 757 O O . ALA A 1 100 ? -5.612 -19.746 -10.744 1.00 97.12 100 ALA A O 1
ATOM 758 N N . GLU A 1 101 ? -5.567 -19.489 -12.966 1.00 97.75 101 GLU A N 1
ATOM 759 C CA . GLU A 1 101 ? -4.272 -18.797 -13.002 1.00 97.75 101 GLU A CA 1
ATOM 760 C C . GLU A 1 101 ? -4.401 -17.341 -12.551 1.00 97.75 101 GLU A C 1
ATOM 762 O O . GLU A 1 101 ? -3.568 -16.883 -11.768 1.00 97.75 101 GLU A O 1
ATOM 767 N N . SER A 1 102 ? -5.467 -16.644 -12.969 1.00 97.50 102 SER A N 1
ATOM 768 C CA . SER A 1 102 ? -5.782 -15.293 -12.483 1.00 97.50 102 SER A CA 1
ATOM 769 C C . SER A 1 102 ? -5.903 -15.284 -10.964 1.00 97.50 102 SER A C 1
ATOM 771 O O . SER A 1 102 ? -5.212 -14.517 -10.307 1.00 97.50 102 SER A O 1
ATOM 773 N N . ALA A 1 103 ? -6.659 -16.227 -10.388 1.00 97.44 103 ALA A N 1
ATOM 774 C CA . ALA A 1 103 ? -6.834 -16.320 -8.941 1.00 97.44 103 ALA A CA 1
ATOM 775 C C . ALA A 1 103 ? -5.506 -16.479 -8.171 1.00 97.44 103 ALA A C 1
ATOM 777 O O . ALA A 1 103 ? -5.377 -15.981 -7.053 1.00 97.44 103 ALA A O 1
ATOM 778 N N . LYS A 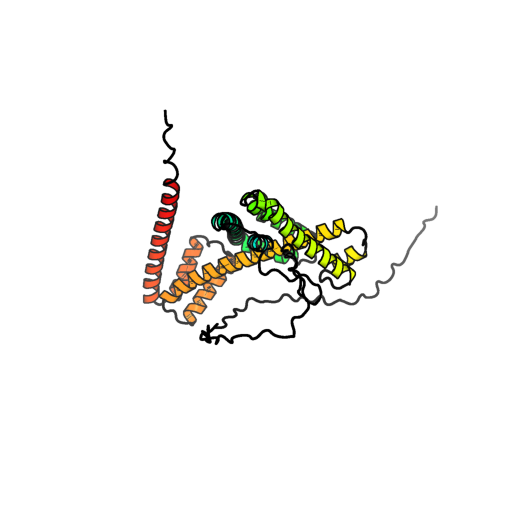1 104 ? -4.492 -17.138 -8.755 1.00 97.50 104 LYS A N 1
ATOM 779 C CA . LYS A 1 104 ? -3.150 -17.236 -8.149 1.00 97.50 104 LYS A CA 1
ATOM 780 C C . LYS A 1 104 ? -2.406 -15.901 -8.183 1.00 97.50 104 LYS A C 1
ATOM 782 O O . LYS A 1 104 ? -1.747 -15.553 -7.203 1.00 97.50 104 LYS A O 1
ATOM 787 N N . ALA A 1 105 ? -2.504 -15.163 -9.287 1.00 98.12 105 ALA A N 1
ATOM 788 C CA . ALA A 1 105 ? -1.926 -13.826 -9.398 1.00 98.12 105 ALA A CA 1
ATOM 789 C C . ALA A 1 105 ? -2.627 -12.840 -8.444 1.00 98.12 105 ALA A C 1
ATOM 791 O O . ALA A 1 105 ? -1.957 -12.118 -7.703 1.00 98.12 105 ALA A O 1
ATOM 792 N N . ASP A 1 106 ? -3.958 -12.898 -8.373 1.00 97.69 106 ASP A N 1
ATOM 793 C CA . ASP A 1 106 ? -4.781 -12.099 -7.462 1.00 97.69 106 ASP A CA 1
ATOM 794 C C . ASP A 1 106 ? -4.448 -12.402 -5.996 1.00 97.69 106 ASP A C 1
ATOM 796 O O . ASP A 1 106 ? -4.318 -11.488 -5.183 1.00 97.69 106 ASP A O 1
ATOM 800 N N . ALA A 1 107 ? -4.206 -13.672 -5.651 1.00 97.69 107 ALA A N 1
ATOM 801 C CA . ALA A 1 107 ? -3.750 -14.053 -4.316 1.00 97.69 107 ALA A CA 1
ATOM 802 C C . ALA A 1 107 ? -2.382 -13.438 -3.961 1.00 97.69 107 ALA A C 1
ATOM 804 O O . ALA A 1 107 ? -2.164 -13.048 -2.812 1.00 97.69 107 ALA A O 1
ATOM 805 N N . ALA A 1 108 ? -1.463 -13.302 -4.925 1.00 97.69 108 ALA A N 1
ATOM 806 C CA . ALA A 1 108 ? -0.178 -12.638 -4.702 1.00 97.69 108 ALA A CA 1
ATOM 807 C C . ALA A 1 108 ? -0.341 -11.124 -4.465 1.00 97.69 108 ALA A C 1
ATOM 809 O O . ALA A 1 108 ? 0.319 -10.570 -3.579 1.00 97.69 108 ALA A O 1
ATOM 810 N N . VAL A 1 109 ? -1.243 -10.468 -5.206 1.00 97.50 109 VAL A N 1
ATOM 811 C CA . VAL A 1 109 ? -1.610 -9.054 -4.998 1.00 97.50 109 VAL A CA 1
ATOM 812 C C . VAL A 1 109 ? -2.273 -8.864 -3.631 1.00 97.50 109 VAL A C 1
ATOM 814 O O . VAL A 1 109 ? -1.866 -7.988 -2.869 1.00 97.50 109 VAL A O 1
ATOM 817 N N . ALA A 1 110 ? -3.229 -9.720 -3.268 1.00 97.00 110 ALA A N 1
ATOM 818 C CA . ALA A 1 110 ? -3.908 -9.675 -1.975 1.00 97.00 110 ALA A CA 1
ATOM 819 C C . ALA A 1 110 ? -2.936 -9.888 -0.804 1.00 97.00 110 ALA A C 1
ATOM 821 O O . ALA A 1 110 ? -2.993 -9.162 0.187 1.00 97.00 110 ALA A O 1
ATOM 822 N N . ALA A 1 111 ? -1.990 -10.824 -0.932 1.00 97.25 111 ALA A N 1
ATOM 823 C CA . ALA A 1 111 ? -0.956 -11.040 0.078 1.00 97.25 111 ALA A CA 1
ATOM 824 C C . ALA A 1 111 ? -0.074 -9.796 0.270 1.00 97.25 111 ALA A C 1
ATOM 826 O O . ALA A 1 111 ? 0.281 -9.455 1.396 1.00 97.25 111 ALA A O 1
ATOM 827 N N . ARG A 1 112 ? 0.260 -9.091 -0.817 1.00 97.38 112 ARG A N 1
ATOM 828 C CA . ARG A 1 112 ? 0.996 -7.825 -0.751 1.00 97.38 112 ARG A CA 1
ATOM 829 C C . ARG A 1 112 ? 0.167 -6.709 -0.105 1.00 97.38 112 ARG A C 1
ATOM 831 O O . ARG A 1 112 ? 0.701 -5.964 0.712 1.00 97.38 112 ARG A O 1
ATOM 838 N N . ALA A 1 113 ? -1.118 -6.609 -0.435 1.00 96.75 113 ALA A N 1
ATOM 839 C CA . ALA A 1 113 ? -2.016 -5.643 0.187 1.00 96.75 113 ALA A CA 1
ATOM 840 C C . ALA A 1 113 ? -2.132 -5.875 1.703 1.00 96.75 113 ALA A C 1
ATOM 842 O O . ALA A 1 113 ? -2.018 -4.920 2.464 1.00 96.75 113 ALA A O 1
ATOM 843 N N . ALA A 1 114 ? -2.247 -7.132 2.140 1.00 97.00 114 ALA A N 1
ATOM 844 C CA . ALA A 1 114 ? -2.259 -7.491 3.558 1.00 97.00 114 ALA A CA 1
ATOM 845 C C . ALA A 1 114 ? -0.941 -7.129 4.266 1.00 97.00 114 ALA A C 1
ATOM 847 O O . ALA A 1 114 ? -0.962 -6.629 5.389 1.00 97.00 114 ALA A O 1
ATOM 848 N N . ASP A 1 115 ? 0.203 -7.330 3.599 1.00 97.25 115 ASP A N 1
ATOM 849 C CA . ASP A 1 115 ? 1.505 -6.900 4.117 1.00 97.25 115 ASP A CA 1
ATOM 850 C C . ASP A 1 115 ? 1.541 -5.374 4.346 1.00 97.25 115 ASP A C 1
ATOM 852 O O . ASP A 1 115 ? 2.020 -4.907 5.380 1.00 97.25 115 ASP A O 1
ATOM 856 N N . MET A 1 116 ? 0.995 -4.593 3.406 1.00 97.56 116 MET A N 1
ATOM 857 C CA . MET A 1 116 ? 0.880 -3.136 3.537 1.00 97.56 116 MET A CA 1
ATOM 858 C C . MET A 1 116 ? -0.088 -2.714 4.634 1.00 97.56 116 MET A C 1
ATOM 860 O O . MET A 1 116 ? 0.233 -1.812 5.405 1.00 97.56 116 MET A O 1
ATOM 864 N N . ASP A 1 117 ? -1.235 -3.381 4.737 1.00 97.31 117 ASP A N 1
ATOM 865 C CA . ASP A 1 117 ? -2.230 -3.097 5.769 1.00 97.31 117 ASP A CA 1
ATOM 866 C C . ASP A 1 117 ? -1.651 -3.342 7.169 1.00 97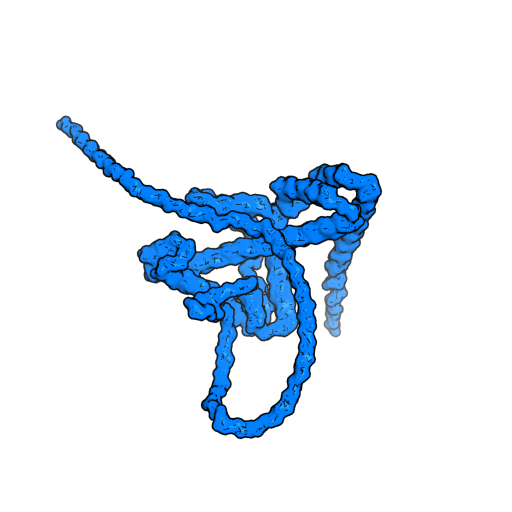.31 117 ASP A C 1
ATOM 868 O O . ASP A 1 117 ? -1.858 -2.531 8.078 1.00 97.31 117 ASP A O 1
ATOM 872 N N . ALA A 1 118 ? -0.840 -4.392 7.330 1.00 96.75 118 ALA A N 1
ATOM 873 C CA . ALA A 1 118 ? -0.088 -4.633 8.557 1.00 96.75 118 ALA A CA 1
ATOM 874 C C . ALA A 1 118 ? 0.917 -3.502 8.841 1.00 96.75 118 ALA A C 1
ATOM 876 O O . ALA A 1 118 ? 0.882 -2.924 9.928 1.00 96.75 118 ALA A O 1
ATOM 877 N N . LEU A 1 119 ? 1.745 -3.115 7.859 1.00 96.88 119 LEU A N 1
ATOM 878 C CA . LEU A 1 119 ? 2.703 -2.009 8.013 1.00 96.88 119 LEU A CA 1
ATOM 879 C C . LEU A 1 119 ? 2.008 -0.708 8.429 1.00 96.88 119 LEU A C 1
ATOM 881 O O . LEU A 1 119 ? 2.450 -0.041 9.364 1.00 96.88 119 LEU A O 1
ATOM 885 N N . VAL A 1 120 ? 0.928 -0.332 7.746 1.00 96.88 120 VAL A N 1
ATOM 886 C CA . VAL A 1 120 ? 0.205 0.913 8.021 1.00 96.88 120 VAL A CA 1
ATOM 887 C C . VAL A 1 120 ? -0.458 0.865 9.393 1.00 96.88 120 VAL A C 1
ATOM 889 O O . VAL A 1 120 ? -0.330 1.818 10.162 1.00 96.88 120 VAL A O 1
ATOM 892 N N . THR A 1 121 ? -1.100 -0.247 9.750 1.00 95.19 121 THR A N 1
ATOM 893 C CA . THR A 1 121 ? -1.698 -0.423 11.083 1.00 95.19 121 THR A CA 1
ATOM 894 C C . THR A 1 121 ? -0.643 -0.293 12.184 1.00 95.19 121 THR A C 1
ATOM 896 O O . THR A 1 121 ? -0.857 0.395 13.186 1.00 95.19 121 THR A O 1
ATOM 899 N N . GLU A 1 122 ? 0.523 -0.909 11.990 1.00 95.94 122 GLU A N 1
ATOM 900 C CA . GLU A 1 122 ? 1.602 -0.935 12.974 1.00 95.94 122 GLU A CA 1
ATOM 901 C C . GLU A 1 122 ? 2.446 0.345 13.013 1.00 95.94 122 GLU A C 1
ATOM 903 O O . GLU A 1 122 ? 3.079 0.628 14.032 1.00 95.94 122 GLU A O 1
ATOM 908 N N . HIS A 1 123 ? 2.470 1.145 11.952 1.00 96.56 123 HIS A N 1
ATOM 909 C CA . HIS A 1 123 ? 3.415 2.259 11.846 1.00 96.56 123 HIS A CA 1
ATOM 910 C C . HIS A 1 123 ? 2.811 3.561 11.323 1.00 96.56 123 HIS A C 1
ATOM 912 O O . HIS A 1 123 ? 3.569 4.462 10.976 1.00 96.56 123 HIS A O 1
ATOM 918 N N . LEU A 1 124 ? 1.482 3.739 11.316 1.00 94.69 124 LEU A N 1
ATOM 919 C CA . LEU A 1 124 ? 0.860 4.957 10.773 1.00 94.69 124 LEU A CA 1
ATOM 920 C C . LEU A 1 124 ? 1.477 6.256 11.324 1.00 94.69 124 LEU A C 1
ATOM 922 O O . LEU A 1 124 ? 1.803 7.154 10.553 1.00 94.69 124 LEU A O 1
ATOM 926 N N . LEU A 1 125 ? 1.654 6.368 12.646 1.00 94.25 125 LEU A N 1
ATOM 927 C CA . LEU A 1 125 ? 2.210 7.586 13.252 1.00 94.25 125 LEU A CA 1
ATOM 928 C C . LEU A 1 125 ? 3.669 7.825 12.838 1.00 94.25 125 LEU A C 1
ATOM 930 O O . LEU A 1 125 ? 4.060 8.968 12.597 1.00 94.25 125 LEU A O 1
ATOM 934 N N . ASP A 1 126 ? 4.456 6.756 12.708 1.00 96.19 126 ASP A N 1
ATOM 935 C CA . ASP A 1 126 ? 5.829 6.841 12.215 1.00 96.19 126 ASP A CA 1
ATOM 936 C C . ASP A 1 126 ? 5.851 7.263 10.745 1.00 96.19 126 ASP A C 1
ATOM 938 O O . ASP A 1 126 ? 6.627 8.141 10.383 1.00 96.19 126 ASP A O 1
ATOM 942 N N . ILE A 1 127 ? 4.965 6.704 9.917 1.00 94.81 127 ILE A N 1
ATOM 943 C CA . ILE A 1 127 ? 4.813 7.064 8.503 1.00 94.81 127 ILE A CA 1
ATOM 944 C C . ILE A 1 127 ? 4.471 8.552 8.374 1.00 94.81 127 ILE A C 1
ATOM 946 O O . ILE A 1 127 ? 5.163 9.261 7.651 1.00 94.81 127 ILE A O 1
ATOM 950 N N . ILE A 1 128 ? 3.482 9.057 9.123 1.00 93.19 128 ILE A N 1
ATOM 951 C CA . ILE A 1 128 ? 3.102 10.482 9.108 1.00 93.19 128 ILE A CA 1
ATOM 952 C C . ILE A 1 128 ? 4.289 11.368 9.509 1.00 93.19 128 ILE A C 1
ATOM 954 O O . ILE A 1 128 ? 4.589 12.358 8.834 1.00 93.19 128 ILE A O 1
ATOM 958 N N . ARG A 1 129 ? 5.001 11.002 10.584 1.00 95.12 129 ARG A N 1
ATOM 959 C CA . ARG A 1 129 ? 6.207 11.717 11.027 1.00 95.12 129 ARG A CA 1
ATOM 960 C C . ARG A 1 129 ? 7.274 11.734 9.931 1.00 95.12 129 ARG A C 1
ATOM 962 O O . ARG A 1 129 ? 7.848 12.787 9.654 1.00 95.12 129 ARG A O 1
ATOM 969 N N . LEU A 1 130 ? 7.540 10.585 9.315 1.00 93.69 130 LEU A N 1
ATOM 970 C CA . LEU A 1 130 ? 8.541 10.429 8.262 1.00 93.69 130 LEU A CA 1
ATOM 971 C C . LEU A 1 130 ? 8.171 11.238 7.019 1.00 93.69 130 LEU A C 1
ATOM 973 O O . LEU A 1 130 ? 9.032 11.928 6.481 1.00 93.69 130 LEU A O 1
ATOM 977 N N . THR A 1 131 ? 6.902 11.246 6.603 1.00 91.06 131 THR A N 1
ATOM 978 C CA . THR A 1 131 ? 6.412 12.090 5.501 1.00 91.06 131 THR A CA 1
ATOM 979 C C . THR A 1 131 ? 6.676 13.572 5.766 1.00 91.06 131 THR A C 1
ATOM 981 O O . THR A 1 131 ? 7.141 14.277 4.870 1.00 91.06 131 THR A O 1
ATOM 984 N N . GLY A 1 132 ? 6.470 14.044 7.000 1.00 91.00 132 GLY A N 1
ATOM 985 C CA . GLY A 1 132 ? 6.843 15.409 7.388 1.00 91.00 132 GLY A CA 1
ATOM 986 C C . GLY A 1 132 ? 8.348 15.676 7.252 1.00 91.00 132 GLY A C 1
ATOM 987 O O . GLY A 1 132 ? 8.754 16.717 6.740 1.00 91.00 132 GLY A O 1
ATOM 988 N N . GLN A 1 133 ? 9.194 14.713 7.633 1.00 92.00 133 GLN A N 1
ATOM 989 C CA . GLN A 1 133 ? 10.652 14.821 7.490 1.00 92.00 133 GLN A CA 1
ATOM 990 C C . GLN A 1 133 ? 11.121 14.772 6.028 1.00 92.00 133 GLN A C 1
ATOM 992 O O . GLN A 1 133 ? 12.084 15.454 5.677 1.00 92.00 133 GLN A O 1
ATOM 997 N N . PHE A 1 134 ? 10.432 14.035 5.152 1.00 88.38 134 PHE A N 1
ATOM 998 C CA . PHE A 1 134 ? 10.702 14.036 3.708 1.00 88.38 134 PHE A CA 1
ATOM 999 C C . PHE A 1 134 ? 10.523 15.420 3.076 1.00 88.38 134 PHE A C 1
ATOM 1001 O O . PHE A 1 134 ? 11.224 15.750 2.120 1.00 88.38 134 PHE A O 1
ATOM 1008 N N . GLN A 1 135 ? 9.628 16.238 3.631 1.00 88.19 135 GLN A N 1
ATOM 1009 C CA . GLN A 1 135 ? 9.382 17.612 3.192 1.00 88.19 135 GLN A CA 1
ATOM 1010 C C . GLN A 1 135 ? 10.352 18.630 3.816 1.00 88.19 135 GLN A C 1
ATOM 1012 O O . GLN A 1 135 ? 10.302 19.814 3.476 1.00 88.19 135 GLN A O 1
ATOM 1017 N N . SER A 1 136 ? 11.250 18.201 4.710 1.00 89.12 136 SER A N 1
ATOM 1018 C CA . SER A 1 136 ? 12.247 19.089 5.309 1.00 89.12 136 SER A CA 1
ATOM 1019 C C . SER A 1 136 ? 13.209 19.645 4.259 1.00 89.12 136 SER A C 1
ATOM 1021 O O . SER A 1 136 ? 13.616 18.947 3.329 1.00 89.12 136 SER A O 1
ATOM 1023 N N . ALA A 1 137 ? 13.657 20.889 4.451 1.00 83.44 137 ALA A N 1
ATOM 1024 C CA . ALA A 1 137 ? 14.739 21.488 3.671 1.00 83.44 137 ALA A CA 1
ATOM 1025 C C . ALA A 1 137 ? 16.112 20.848 3.970 1.00 83.44 137 ALA A C 1
ATOM 1027 O O . ALA A 1 137 ? 16.998 20.865 3.110 1.00 83.44 137 ALA A O 1
ATOM 1028 N N . SER A 1 138 ? 16.286 20.228 5.142 1.00 94.38 138 SER A N 1
ATOM 1029 C CA . SER A 1 138 ? 17.535 19.583 5.550 1.00 94.38 138 SER A CA 1
ATOM 1030 C C . SER A 1 138 ? 17.750 18.250 4.829 1.00 94.38 138 SER A C 1
ATOM 1032 O O . SER A 1 138 ? 16.998 17.292 5.004 1.00 94.38 138 SER A O 1
ATOM 1034 N N . ALA A 1 139 ? 18.828 18.154 4.045 1.00 90.62 139 ALA A N 1
ATOM 1035 C CA . ALA A 1 139 ? 19.199 16.916 3.356 1.00 90.62 139 ALA A CA 1
ATOM 1036 C C . ALA A 1 139 ? 19.510 15.762 4.328 1.00 90.62 139 ALA A C 1
ATOM 1038 O O . ALA A 1 139 ? 19.217 14.608 4.023 1.00 90.62 139 ALA A O 1
ATOM 1039 N N . LEU A 1 140 ? 20.070 16.071 5.504 1.00 93.81 140 LEU A N 1
ATOM 1040 C CA . LEU A 1 140 ? 20.390 15.074 6.527 1.00 93.81 140 LEU A CA 1
ATOM 1041 C C . LEU A 1 140 ? 19.117 14.482 7.143 1.00 93.81 140 LEU A C 1
ATOM 1043 O O . LEU A 1 140 ? 19.034 13.269 7.323 1.00 93.81 140 LEU A O 1
ATOM 1047 N N . GLU A 1 141 ? 18.109 15.316 7.411 1.00 93.06 141 GLU A N 1
ATOM 1048 C CA . GLU A 1 141 ? 16.814 14.852 7.924 1.00 93.06 141 GLU A CA 1
ATOM 1049 C C . GLU A 1 141 ? 16.089 13.983 6.896 1.00 93.06 141 GLU A C 1
ATOM 1051 O O . GLU A 1 141 ? 15.628 12.898 7.247 1.00 93.06 141 GLU A O 1
ATOM 1056 N N . ARG A 1 142 ? 16.080 14.385 5.615 1.00 91.06 142 ARG A N 1
ATOM 1057 C CA . ARG A 1 142 ? 15.527 13.556 4.530 1.00 91.06 142 ARG A CA 1
ATOM 1058 C C . ARG A 1 142 ? 16.236 12.205 4.423 1.00 91.06 142 ARG A C 1
ATOM 1060 O O . ARG A 1 142 ? 15.583 11.177 4.282 1.00 91.06 142 ARG A O 1
ATOM 1067 N N . LEU A 1 143 ? 17.567 12.182 4.524 1.00 91.81 143 LEU A N 1
ATOM 1068 C CA . LEU A 1 143 ? 18.337 10.937 4.474 1.00 91.81 143 LEU A CA 1
ATOM 1069 C C . LEU A 1 143 ? 18.024 10.013 5.659 1.00 91.81 143 LEU A C 1
ATOM 1071 O O . LEU A 1 143 ? 17.911 8.800 5.480 1.00 91.81 143 LEU A O 1
ATOM 1075 N N . ASN A 1 144 ? 17.869 10.570 6.861 1.00 94.25 144 ASN A N 1
ATOM 1076 C CA . ASN A 1 144 ? 17.461 9.793 8.029 1.00 94.25 144 ASN A CA 1
ATOM 1077 C C . ASN A 1 144 ? 16.038 9.249 7.867 1.00 94.25 144 ASN A C 1
ATOM 1079 O O . ASN A 1 144 ? 15.826 8.065 8.120 1.00 94.25 144 ASN A O 1
ATOM 1083 N N . ALA A 1 145 ? 15.110 10.054 7.344 1.00 93.12 145 ALA A N 1
ATOM 1084 C CA . ALA A 1 145 ? 13.752 9.609 7.047 1.00 93.12 145 ALA A CA 1
ATOM 1085 C C . ALA A 1 145 ? 13.732 8.451 6.034 1.00 93.12 145 ALA A C 1
ATOM 1087 O O . ALA A 1 145 ? 13.012 7.473 6.234 1.00 93.12 145 ALA A O 1
ATOM 1088 N N . ILE A 1 146 ? 14.574 8.495 4.994 1.00 91.25 146 ILE A N 1
ATOM 1089 C CA . ILE A 1 146 ? 14.734 7.387 4.033 1.00 91.25 146 ILE A CA 1
ATOM 1090 C C . ILE A 1 146 ? 15.201 6.110 4.738 1.00 91.25 146 ILE A C 1
ATOM 1092 O O . ILE A 1 146 ? 14.618 5.046 4.532 1.00 91.25 146 ILE A O 1
ATOM 1096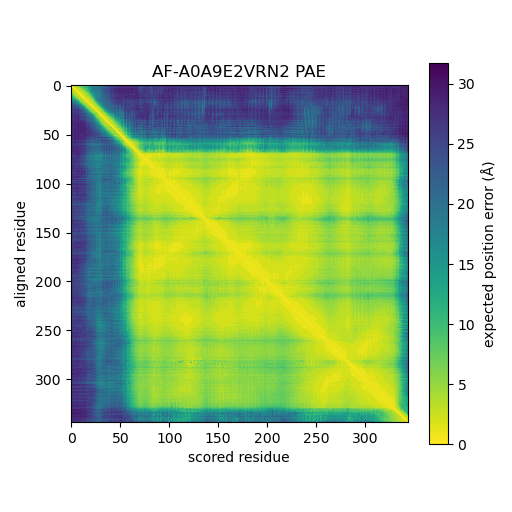 N N . ARG A 1 147 ? 16.239 6.199 5.579 1.00 95.69 147 ARG A N 1
ATOM 1097 C CA . ARG A 1 147 ? 16.776 5.032 6.302 1.00 95.69 147 ARG A CA 1
ATOM 1098 C C . ARG A 1 147 ? 15.753 4.427 7.258 1.00 95.69 147 ARG A C 1
ATOM 1100 O O . ARG A 1 147 ? 15.608 3.208 7.304 1.00 95.69 147 ARG A O 1
ATOM 1107 N N . GLU A 1 148 ? 15.048 5.265 8.009 1.00 95.88 148 GLU A N 1
ATOM 1108 C CA . GLU A 1 148 ? 13.997 4.822 8.926 1.00 95.88 148 GLU A CA 1
ATOM 1109 C C . GLU A 1 148 ? 12.825 4.195 8.165 1.00 95.88 148 GLU A C 1
ATOM 1111 O O . GLU A 1 148 ? 12.374 3.115 8.536 1.00 95.88 148 GLU A O 1
ATOM 1116 N N . SER A 1 149 ? 12.404 4.798 7.050 1.00 93.94 149 SER A N 1
ATOM 1117 C CA . SER A 1 149 ? 11.362 4.237 6.181 1.00 93.94 149 SER A CA 1
ATOM 1118 C C . SER A 1 149 ? 11.760 2.867 5.637 1.00 93.94 149 SER A C 1
ATOM 1120 O O . SER A 1 149 ? 10.946 1.948 5.643 1.00 93.94 149 SER A O 1
ATOM 1122 N N . TYR A 1 150 ? 13.021 2.697 5.224 1.00 94.50 150 TYR A N 1
ATOM 1123 C CA . TYR A 1 150 ? 13.535 1.400 4.782 1.00 94.50 150 TYR A CA 1
ATOM 1124 C C . TYR A 1 150 ? 13.495 0.362 5.906 1.00 94.50 150 TYR A C 1
ATOM 1126 O O . TYR A 1 150 ? 13.072 -0.767 5.684 1.00 94.50 150 TYR A O 1
ATOM 1134 N N . LYS A 1 151 ? 13.884 0.744 7.129 1.00 97.06 151 LYS A N 1
ATOM 1135 C CA . LYS A 1 151 ? 13.824 -0.147 8.294 1.00 97.06 151 LYS A CA 1
ATOM 1136 C C . LYS A 1 151 ? 12.392 -0.603 8.588 1.00 97.06 151 LYS A C 1
ATOM 1138 O O . LYS A 1 151 ? 12.190 -1.782 8.857 1.00 97.06 151 LYS A O 1
ATOM 1143 N N . LEU A 1 152 ? 11.419 0.307 8.517 1.00 96.12 152 LEU A N 1
ATOM 1144 C CA . LEU A 1 152 ? 10.000 -0.019 8.698 1.00 96.12 152 LEU A CA 1
ATOM 1145 C C . LEU A 1 152 ? 9.478 -0.923 7.575 1.00 96.12 152 LEU A C 1
ATOM 1147 O O . LEU A 1 152 ? 8.786 -1.897 7.840 1.00 96.12 152 LEU A O 1
ATOM 1151 N N . ALA A 1 153 ? 9.851 -0.637 6.327 1.00 96.06 153 ALA A N 1
ATOM 1152 C CA . ALA A 1 153 ? 9.426 -1.406 5.162 1.00 96.06 153 ALA A CA 1
ATOM 1153 C C . ALA A 1 153 ? 10.204 -2.723 4.960 1.00 96.06 153 ALA A C 1
ATOM 1155 O O . ALA A 1 153 ? 9.820 -3.515 4.100 1.00 96.06 153 ALA A O 1
ATOM 1156 N N . SER A 1 154 ? 11.272 -2.989 5.724 1.00 96.62 154 SER A N 1
ATOM 1157 C CA . SER A 1 154 ? 12.144 -4.167 5.554 1.00 96.62 154 SER A CA 1
ATOM 1158 C C . SER A 1 154 ? 11.375 -5.490 5.463 1.00 96.62 154 SER A C 1
ATOM 1160 O O . SER A 1 154 ? 11.594 -6.210 4.488 1.00 96.62 154 SER A O 1
ATOM 1162 N N . PRO A 1 155 ? 10.393 -5.788 6.346 1.00 96.44 155 PRO A N 1
ATOM 1163 C CA . PRO A 1 155 ? 9.648 -7.052 6.289 1.00 96.44 155 PRO A CA 1
ATOM 1164 C C . PRO A 1 155 ? 8.896 -7.268 4.970 1.00 96.44 155 PRO A C 1
ATOM 1166 O O . PRO A 1 155 ? 8.621 -8.396 4.564 1.00 96.44 155 PRO A O 1
ATOM 1169 N N . ILE A 1 156 ? 8.544 -6.175 4.296 1.00 96.38 156 ILE A N 1
ATOM 1170 C CA . ILE A 1 156 ? 7.843 -6.172 3.015 1.00 96.38 156 ILE A CA 1
ATOM 1171 C C . ILE A 1 156 ? 8.832 -6.289 1.854 1.00 96.38 156 ILE A C 1
ATOM 1173 O O . ILE A 1 156 ? 8.547 -6.968 0.866 1.00 96.38 156 ILE A O 1
ATOM 1177 N N . LEU A 1 157 ? 9.981 -5.619 1.957 1.00 94.56 157 LEU A N 1
ATOM 1178 C CA . LEU A 1 157 ? 11.029 -5.626 0.936 1.00 94.56 157 LEU A CA 1
ATOM 1179 C C . LEU A 1 157 ? 11.757 -6.975 0.869 1.00 94.56 157 LEU A C 1
ATOM 1181 O O . LEU A 1 157 ? 12.081 -7.439 -0.222 1.00 94.56 157 LEU A O 1
ATOM 1185 N N . GLU A 1 158 ? 11.947 -7.637 2.009 1.00 96.56 158 GLU A N 1
ATOM 1186 C CA . GLU A 1 158 ? 12.561 -8.968 2.112 1.00 96.56 158 GLU A CA 1
ATOM 1187 C C . GLU A 1 158 ? 11.748 -10.058 1.398 1.00 96.56 158 GLU A C 1
ATOM 1189 O O . GLU A 1 158 ? 12.317 -11.026 0.899 1.00 96.56 158 GLU A O 1
ATOM 1194 N N . LYS A 1 159 ? 10.426 -9.876 1.262 1.00 96.50 159 LYS A N 1
ATOM 1195 C CA . LYS A 1 159 ? 9.549 -10.773 0.483 1.00 96.50 159 LYS A CA 1
ATOM 1196 C C . LYS A 1 159 ? 9.703 -10.610 -1.036 1.00 96.50 159 LYS A C 1
ATOM 1198 O O . LYS A 1 159 ? 9.032 -11.311 -1.793 1.00 96.50 159 LYS A O 1
ATOM 1203 N N . GLY A 1 160 ? 10.556 -9.692 -1.487 1.00 96.38 160 GLY A N 1
ATOM 1204 C CA . GLY A 1 160 ? 10.794 -9.405 -2.897 1.00 96.38 160 GLY A CA 1
ATOM 1205 C C . GLY A 1 160 ? 9.789 -8.425 -3.503 1.00 96.38 160 GLY A C 1
ATOM 1206 O 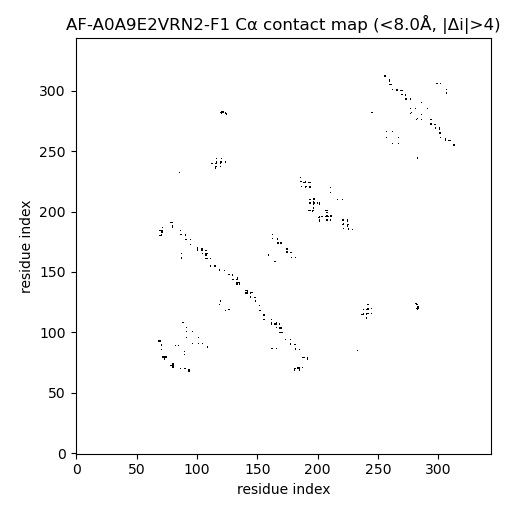O . GLY A 1 160 ? 8.858 -7.933 -2.856 1.00 96.38 160 GLY A O 1
ATOM 1207 N N . ARG A 1 161 ? 9.997 -8.102 -4.783 1.00 96.50 161 ARG A N 1
ATOM 1208 C CA . ARG A 1 161 ? 9.158 -7.137 -5.504 1.00 96.50 161 ARG A CA 1
ATOM 1209 C C . ARG A 1 161 ? 7.829 -7.789 -5.869 1.00 96.50 161 ARG A C 1
ATOM 1211 O O . ARG A 1 161 ? 7.763 -8.988 -6.126 1.00 96.50 161 ARG A O 1
ATOM 1218 N N . LEU A 1 162 ? 6.773 -6.981 -5.974 1.00 96.88 162 LEU A N 1
ATOM 1219 C CA . LEU A 1 162 ? 5.456 -7.469 -6.394 1.00 96.88 162 LEU A CA 1
ATOM 1220 C C . LEU A 1 162 ? 5.510 -8.152 -7.773 1.00 96.88 162 LEU A C 1
ATOM 1222 O O . LEU A 1 162 ? 4.904 -9.203 -7.961 1.00 96.88 162 LEU A O 1
ATOM 1226 N N . VAL A 1 163 ? 6.315 -7.614 -8.698 1.00 97.88 163 VAL A N 1
ATOM 1227 C CA . VAL A 1 163 ? 6.586 -8.230 -10.008 1.00 97.88 163 VAL A CA 1
ATOM 1228 C C . VAL A 1 163 ? 7.114 -9.659 -9.863 1.00 97.88 163 VAL A C 1
ATOM 1230 O O . VAL A 1 163 ? 6.627 -10.556 -10.542 1.00 97.88 163 VAL A O 1
ATOM 1233 N N . ASP A 1 164 ? 8.057 -9.894 -8.953 1.00 98.19 164 ASP A N 1
ATOM 1234 C CA . ASP A 1 164 ? 8.675 -11.211 -8.776 1.00 98.19 164 ASP A CA 1
ATOM 1235 C C . ASP A 1 164 ? 7.680 -12.201 -8.149 1.00 98.19 164 ASP A C 1
ATOM 1237 O O . ASP A 1 164 ? 7.570 -13.342 -8.597 1.00 98.19 164 ASP A O 1
ATOM 1241 N N . ARG A 1 165 ? 6.888 -11.741 -7.167 1.00 98.00 165 ARG A N 1
ATOM 1242 C CA . ARG A 1 165 ? 5.847 -12.548 -6.501 1.00 98.00 165 ARG A CA 1
ATOM 1243 C C . ARG A 1 165 ? 4.743 -12.975 -7.473 1.00 98.00 165 ARG A C 1
ATOM 1245 O O . ARG A 1 165 ? 4.356 -14.140 -7.473 1.00 98.00 165 ARG A O 1
ATOM 1252 N N . ILE A 1 166 ? 4.269 -12.059 -8.321 1.00 98.31 166 ILE A N 1
ATOM 1253 C CA . ILE A 1 166 ? 3.255 -12.366 -9.341 1.00 98.31 166 ILE A CA 1
ATOM 1254 C C . ILE A 1 166 ? 3.850 -13.265 -10.427 1.00 98.31 166 ILE A C 1
ATOM 1256 O O . ILE A 1 166 ? 3.249 -14.279 -10.766 1.00 98.31 166 ILE A O 1
ATOM 1260 N N . SER A 1 167 ? 5.052 -12.960 -10.926 1.00 98.25 167 SER A N 1
ATOM 1261 C CA . SER A 1 167 ? 5.724 -13.785 -11.939 1.00 98.25 167 SER A CA 1
ATOM 1262 C C . SER A 1 167 ? 5.895 -15.235 -11.471 1.00 98.25 167 SER A C 1
ATOM 1264 O O . SER A 1 167 ? 5.610 -16.168 -12.219 1.00 98.25 167 SER A O 1
ATOM 1266 N N . ALA A 1 168 ? 6.261 -15.450 -10.204 1.00 98.12 168 ALA A N 1
ATOM 1267 C CA . ALA A 1 168 ? 6.357 -16.789 -9.625 1.00 98.12 168 ALA A CA 1
ATOM 1268 C C . ALA A 1 168 ? 5.007 -17.538 -9.586 1.00 98.12 168 ALA A C 1
ATOM 1270 O O . ALA A 1 168 ? 4.987 -18.759 -9.750 1.00 98.12 168 ALA A O 1
ATOM 1271 N N . ALA A 1 169 ? 3.892 -16.822 -9.407 1.00 98.00 169 ALA A N 1
ATOM 1272 C CA . ALA A 1 169 ? 2.540 -17.387 -9.380 1.00 98.00 169 ALA A CA 1
ATOM 1273 C C . ALA A 1 169 ? 1.967 -17.695 -10.780 1.00 98.00 169 ALA A C 1
ATOM 1275 O O . ALA A 1 169 ? 1.040 -18.500 -10.897 1.00 98.00 169 ALA A O 1
ATOM 1276 N N . LEU A 1 170 ? 2.519 -17.078 -11.830 1.00 98.19 170 LEU A N 1
ATOM 1277 C CA . LEU A 1 170 ? 2.086 -17.244 -13.219 1.00 98.19 170 LEU A CA 1
ATOM 1278 C C . LEU A 1 170 ? 2.676 -18.505 -13.885 1.00 98.19 170 LEU A C 1
ATOM 1280 O O . LEU A 1 170 ? 3.776 -18.949 -13.515 1.00 98.19 170 LEU A O 1
ATOM 1284 N N . PRO A 1 171 ? 1.984 -19.065 -14.902 1.00 98.12 171 PRO A N 1
ATOM 1285 C CA . PRO A 1 171 ? 2.526 -20.134 -15.738 1.00 98.12 171 PRO A CA 1
ATOM 1286 C C . PRO A 1 171 ? 3.775 -19.656 -16.488 1.00 98.12 171 PRO A C 1
ATOM 1288 O O . PRO A 1 171 ? 3.856 -18.499 -16.903 1.00 98.12 171 PRO A O 1
ATOM 1291 N N . GLU A 1 172 ? 4.744 -20.553 -16.689 1.00 97.56 172 GLU A N 1
ATOM 1292 C CA . GLU A 1 172 ? 6.060 -20.228 -17.262 1.00 97.56 172 GLU A CA 1
ATOM 1293 C C . GLU A 1 172 ? 5.963 -19.517 -18.620 1.00 97.56 172 GLU A C 1
ATOM 1295 O O . GLU A 1 172 ? 6.674 -18.540 -18.852 1.00 97.56 172 GLU A O 1
ATOM 1300 N N . SER A 1 173 ? 5.001 -19.919 -19.456 1.00 96.81 173 SER A N 1
ATOM 1301 C CA . SER A 1 173 ? 4.737 -19.325 -20.772 1.00 96.81 173 SER A CA 1
ATOM 1302 C C . SER A 1 173 ? 4.348 -17.842 -20.737 1.00 96.81 173 SER A C 1
ATOM 1304 O O . SER A 1 173 ? 4.533 -17.152 -21.736 1.00 96.81 173 SER A O 1
ATOM 1306 N N . GLN A 1 174 ? 3.828 -17.333 -19.614 1.00 97.69 174 GLN A N 1
ATOM 1307 C CA . GLN A 1 174 ? 3.364 -15.945 -19.482 1.00 97.69 174 GLN A CA 1
ATOM 1308 C C . GLN A 1 174 ? 4.324 -15.055 -18.678 1.00 97.69 174 GLN A C 1
ATOM 1310 O O . GLN A 1 174 ? 4.180 -13.830 -18.695 1.00 97.69 174 GLN A O 1
ATOM 1315 N N . ARG A 1 175 ? 5.320 -15.628 -17.986 1.00 97.88 175 ARG A N 1
ATOM 1316 C CA . ARG A 1 175 ? 6.211 -14.881 -17.074 1.00 97.88 175 ARG A CA 1
ATOM 1317 C C . ARG A 1 175 ? 7.012 -13.803 -17.785 1.00 97.88 175 ARG A C 1
ATOM 1319 O O . ARG A 1 175 ? 7.030 -12.655 -17.347 1.00 97.88 175 ARG A O 1
ATOM 1326 N N . GLU A 1 176 ? 7.651 -14.159 -18.896 1.00 97.31 176 GLU A N 1
ATOM 1327 C CA . GLU A 1 176 ? 8.463 -13.214 -19.666 1.00 97.31 176 GLU A CA 1
ATOM 1328 C C . GLU A 1 176 ? 7.596 -12.084 -20.229 1.00 97.31 176 GLU A C 1
ATOM 1330 O O . GLU A 1 176 ? 7.960 -10.908 -20.149 1.00 97.31 176 GLU A O 1
ATOM 1335 N N . ARG A 1 177 ? 6.393 -12.425 -20.712 1.00 97.06 177 ARG A N 1
ATOM 1336 C CA . ARG A 1 177 ? 5.437 -11.441 -21.219 1.00 97.06 177 ARG A CA 1
ATOM 1337 C C . ARG A 1 177 ? 4.983 -10.474 -20.128 1.00 97.06 177 ARG A C 1
ATOM 1339 O O . ARG A 1 177 ? 4.967 -9.268 -20.367 1.00 97.06 177 ARG A O 1
ATOM 1346 N N . TYR A 1 178 ? 4.648 -10.986 -18.947 1.00 98.25 178 TYR A N 1
ATOM 1347 C CA . TYR A 1 178 ? 4.261 -10.186 -17.788 1.00 98.25 178 TYR A CA 1
ATOM 1348 C C . TYR A 1 178 ? 5.360 -9.193 -17.385 1.00 98.25 178 TYR A C 1
ATOM 1350 O O . TYR A 1 178 ? 5.119 -7.985 -17.323 1.00 98.25 178 TYR A O 1
ATOM 1358 N N . VAL A 1 179 ? 6.587 -9.686 -17.183 1.00 98.06 179 VAL A N 1
ATOM 1359 C CA . VAL A 1 179 ? 7.735 -8.848 -16.807 1.00 98.06 179 VAL A CA 1
ATOM 1360 C C . VAL A 1 179 ? 8.002 -7.790 -17.877 1.00 98.06 179 VAL A C 1
ATOM 1362 O O . VAL A 1 179 ? 8.194 -6.618 -17.546 1.00 98.06 179 VAL A O 1
ATOM 1365 N N . PHE A 1 180 ? 7.935 -8.169 -19.157 1.00 97.25 180 PHE A N 1
ATOM 1366 C CA . PHE A 1 180 ? 8.090 -7.240 -20.272 1.00 97.25 180 PHE A CA 1
ATOM 1367 C C . PHE A 1 180 ? 7.058 -6.108 -20.237 1.00 97.25 180 PHE A C 1
ATOM 1369 O O . PHE A 1 180 ? 7.439 -4.952 -20.410 1.00 97.25 180 PHE A O 1
ATOM 13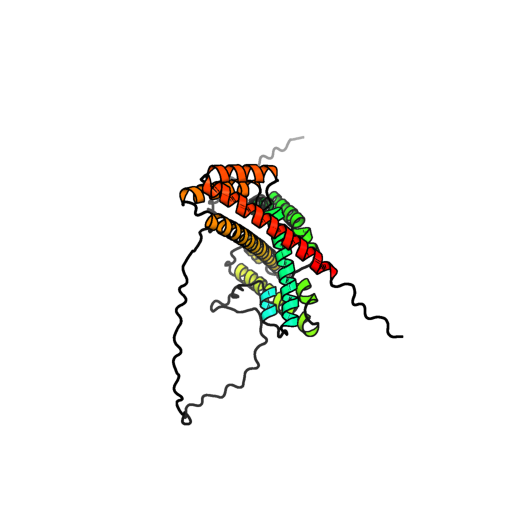76 N N . LEU A 1 181 ? 5.773 -6.407 -20.008 1.00 97.88 181 LEU A N 1
ATOM 1377 C CA . LEU A 1 181 ? 4.716 -5.388 -19.958 1.00 97.88 181 LEU A CA 1
ATOM 1378 C C . LEU A 1 181 ? 4.994 -4.349 -18.866 1.00 97.88 181 LEU A C 1
ATOM 1380 O O . LEU A 1 181 ? 4.971 -3.145 -19.143 1.00 97.88 181 LEU A O 1
ATOM 1384 N N . VAL A 1 182 ? 5.320 -4.810 -17.655 1.00 97.75 182 VAL A N 1
ATOM 1385 C CA . VAL A 1 182 ? 5.597 -3.930 -16.512 1.00 97.75 182 VAL A CA 1
ATOM 1386 C C . VAL A 1 182 ? 6.858 -3.094 -16.749 1.00 97.75 182 VAL A C 1
ATOM 1388 O O . VAL A 1 182 ? 6.840 -1.873 -16.569 1.00 97.75 182 VAL A O 1
ATOM 1391 N N . ASP A 1 183 ? 7.956 -3.714 -17.189 1.00 97.00 183 ASP A N 1
ATOM 1392 C CA . ASP A 1 183 ? 9.212 -2.999 -17.432 1.00 97.00 183 ASP A CA 1
ATOM 1393 C C . ASP A 1 183 ? 9.113 -2.029 -18.616 1.00 97.00 183 ASP A C 1
ATOM 1395 O O . ASP A 1 183 ? 9.688 -0.938 -18.557 1.00 97.00 183 ASP A O 1
ATOM 1399 N N . ALA A 1 184 ? 8.372 -2.380 -19.672 1.00 96.62 184 ALA A N 1
ATOM 1400 C CA . ALA A 1 184 ? 8.127 -1.494 -20.807 1.00 96.62 184 ALA A CA 1
ATOM 1401 C C . ALA A 1 184 ? 7.373 -0.231 -20.372 1.00 96.62 184 ALA A C 1
ATOM 1403 O O . ALA A 1 184 ? 7.755 0.870 -20.773 1.00 96.62 184 ALA 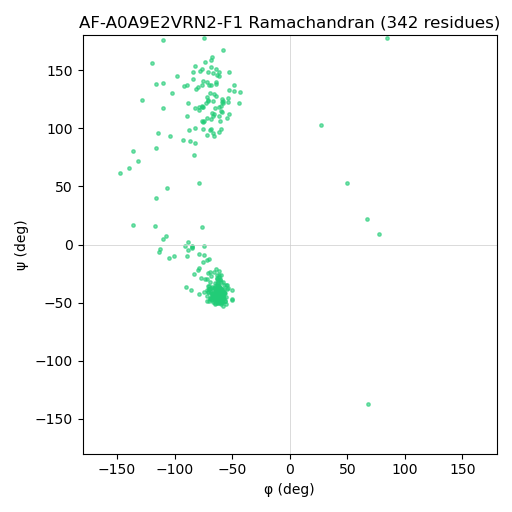A O 1
ATOM 1404 N N . TYR A 1 185 ? 6.363 -0.371 -19.508 1.00 97.50 185 TYR A N 1
ATOM 1405 C CA . TYR A 1 185 ? 5.629 0.766 -18.953 1.00 97.50 185 TYR A CA 1
ATOM 1406 C C . TYR A 1 185 ? 6.517 1.655 -18.072 1.00 97.50 185 TYR A C 1
ATOM 1408 O O . TYR A 1 185 ? 6.619 2.860 -18.314 1.00 97.50 185 TYR A O 1
ATOM 1416 N N . LYS A 1 186 ? 7.242 1.069 -17.105 1.00 96.50 186 LYS A N 1
ATOM 1417 C CA . LYS A 1 186 ? 8.151 1.825 -16.216 1.00 96.50 186 LYS A CA 1
ATOM 1418 C C . LYS A 1 186 ? 9.256 2.539 -17.002 1.00 96.50 186 LYS A C 1
ATOM 1420 O O . LYS A 1 186 ? 9.599 3.681 -16.696 1.00 96.50 186 LYS A O 1
ATOM 1425 N N . ARG A 1 187 ? 9.790 1.900 -18.050 1.00 96.56 187 ARG A N 1
ATOM 1426 C CA . ARG A 1 187 ? 10.767 2.513 -18.964 1.00 96.56 187 ARG A CA 1
ATOM 1427 C C . ARG A 1 187 ? 10.162 3.687 -19.727 1.00 96.56 187 ARG A C 1
ATOM 1429 O O . ARG A 1 187 ? 10.797 4.735 -19.797 1.00 96.56 187 ARG A O 1
ATOM 1436 N N . ALA A 1 188 ? 8.955 3.524 -20.266 1.00 97.19 188 ALA A N 1
ATOM 1437 C CA . ALA A 1 188 ? 8.276 4.575 -21.014 1.00 97.19 188 ALA A CA 1
ATOM 1438 C C . ALA A 1 188 ? 8.013 5.814 -20.141 1.00 97.19 188 ALA A C 1
ATOM 1440 O O . ALA A 1 188 ? 8.257 6.931 -20.596 1.00 97.19 188 ALA A O 1
ATOM 1441 N N . LEU A 1 189 ? 7.606 5.630 -18.879 1.00 96.44 189 LEU A N 1
ATOM 1442 C CA . LEU A 1 189 ? 7.460 6.732 -17.921 1.00 96.44 189 LEU A CA 1
ATOM 1443 C C . LEU A 1 189 ? 8.788 7.447 -17.644 1.00 96.44 189 LEU A C 1
ATOM 1445 O O . LEU A 1 189 ? 8.836 8.675 -17.666 1.00 96.44 189 LEU A O 1
ATOM 1449 N N . GLY A 1 190 ? 9.875 6.697 -17.438 1.00 95.81 190 GLY A N 1
ATOM 1450 C CA . GLY A 1 190 ? 11.204 7.285 -17.252 1.00 95.81 190 GLY A CA 1
ATOM 1451 C C . GLY A 1 190 ? 11.678 8.079 -18.475 1.00 95.81 190 GLY A C 1
ATOM 1452 O O . GLY A 1 190 ? 12.204 9.181 -18.334 1.00 95.81 190 GLY A O 1
ATOM 1453 N N . ASP A 1 191 ? 11.444 7.554 -19.680 1.00 97.31 191 ASP A N 1
ATOM 1454 C CA . ASP A 1 191 ? 11.763 8.245 -20.933 1.00 97.31 191 ASP A CA 1
ATOM 1455 C C . ASP A 1 191 ? 10.928 9.523 -21.114 1.00 97.31 191 ASP A C 1
ATOM 1457 O O . ASP A 1 191 ? 11.465 10.551 -21.536 1.00 97.31 191 ASP A O 1
ATOM 1461 N N . GLN A 1 192 ? 9.641 9.490 -20.752 1.00 96.81 192 GLN A N 1
ATOM 1462 C CA . GLN A 1 192 ? 8.781 10.673 -20.752 1.00 96.81 192 GLN A CA 1
ATOM 1463 C C . GLN A 1 192 ? 9.279 11.737 -19.772 1.00 96.81 192 GLN A C 1
ATOM 1465 O O . GLN A 1 192 ? 9.360 12.905 -20.148 1.00 96.81 192 GLN A O 1
ATOM 1470 N N . GLU A 1 193 ? 9.638 11.361 -18.545 1.00 96.56 193 GLU A N 1
ATOM 1471 C CA . GLU A 1 193 ? 10.115 12.314 -17.537 1.00 96.56 193 GLU A CA 1
ATOM 1472 C C . GLU A 1 193 ? 11.417 12.996 -17.984 1.00 96.56 193 GLU A C 1
ATOM 1474 O O . GLU A 1 193 ? 11.560 14.213 -17.872 1.00 96.56 193 GLU A O 1
ATOM 1479 N N . ILE A 1 194 ? 12.337 12.243 -18.596 1.00 96.94 194 ILE A N 1
ATOM 1480 C CA . ILE A 1 194 ? 13.562 12.796 -19.197 1.00 96.94 194 ILE A CA 1
ATOM 1481 C C . ILE A 1 194 ? 13.229 13.744 -20.357 1.00 96.94 194 ILE A C 1
ATOM 1483 O O . ILE A 1 194 ? 13.860 14.794 -20.501 1.00 96.94 194 ILE A O 1
ATOM 1487 N N . ALA A 1 195 ? 12.255 13.397 -21.203 1.00 96.81 195 ALA A N 1
ATOM 1488 C CA . ALA A 1 195 ? 11.828 14.259 -22.302 1.00 96.81 195 ALA A CA 1
ATOM 1489 C C . ALA A 1 195 ? 11.215 15.572 -21.787 1.00 96.81 195 ALA A C 1
ATOM 1491 O O . ALA A 1 195 ? 11.558 16.642 -22.292 1.00 96.81 195 ALA A O 1
ATOM 1492 N N . LEU A 1 196 ? 10.374 15.512 -20.750 1.00 96.25 196 LEU A N 1
ATOM 1493 C CA . LEU A 1 196 ? 9.797 16.689 -20.097 1.00 96.25 196 LEU A CA 1
ATOM 1494 C C . LEU A 1 196 ? 10.875 17.549 -19.428 1.00 96.25 196 LEU A C 1
ATOM 1496 O O . LEU A 1 196 ? 10.860 18.770 -19.587 1.00 96.25 196 LEU A O 1
ATOM 1500 N N . ALA A 1 197 ? 11.846 16.934 -18.750 1.00 96.62 197 ALA A N 1
ATOM 1501 C CA . ALA A 1 197 ? 12.993 17.616 -18.152 1.00 96.62 197 ALA A CA 1
ATOM 1502 C C . ALA A 1 197 ? 13.804 18.413 -19.188 1.00 96.62 197 ALA A C 1
ATOM 1504 O O . ALA A 1 197 ? 14.077 19.597 -18.981 1.00 96.62 197 ALA A O 1
ATOM 1505 N N . LYS A 1 198 ? 14.104 17.809 -20.347 1.00 96.50 198 LYS A N 1
ATOM 1506 C CA . LYS A 1 198 ? 14.794 18.481 -21.467 1.00 96.50 198 LYS A CA 1
ATOM 1507 C C . LYS A 1 198 ? 13.996 19.645 -22.057 1.00 96.50 198 LYS A C 1
ATOM 1509 O O . LYS A 1 198 ? 14.582 20.592 -22.567 1.00 96.50 198 LYS A O 1
ATOM 1514 N N . GLN A 1 199 ? 12.668 19.578 -21.998 1.00 96.50 199 GLN A N 1
ATOM 1515 C CA . GLN A 1 199 ? 11.776 20.647 -22.455 1.00 96.50 199 GLN A CA 1
ATOM 1516 C C . GLN A 1 199 ? 11.534 21.732 -21.392 1.00 96.50 199 GLN A C 1
ATOM 1518 O O . GLN A 1 199 ? 10.786 22.670 -21.659 1.00 96.50 199 GLN A O 1
ATOM 1523 N N . GLY A 1 200 ? 12.101 21.602 -20.186 1.00 95.69 200 GLY A N 1
ATOM 1524 C CA . GLY A 1 200 ? 11.808 22.501 -19.063 1.00 95.69 200 GLY A CA 1
ATOM 1525 C C . GLY A 1 200 ? 10.373 22.379 -18.533 1.00 95.69 200 GLY A C 1
ATOM 1526 O O . GLY A 1 200 ? 9.867 23.315 -17.924 1.00 95.69 200 GLY A O 1
ATOM 1527 N N . LYS A 1 201 ? 9.708 21.244 -18.787 1.00 96.19 201 LYS A N 1
ATOM 1528 C CA . LYS A 1 201 ? 8.317 20.950 -18.395 1.00 96.19 201 LYS A CA 1
ATOM 1529 C C . LYS A 1 201 ? 8.202 19.886 -17.298 1.00 96.19 201 LYS A C 1
ATOM 1531 O O . LYS A 1 201 ? 7.093 19.453 -16.999 1.00 96.19 201 LYS A O 1
ATOM 1536 N N . SER A 1 202 ? 9.318 19.408 -16.744 1.00 94.62 202 SER A N 1
ATOM 1537 C CA . SER A 1 202 ? 9.270 18.500 -15.591 1.00 94.62 202 SER A CA 1
ATOM 1538 C C . SER A 1 202 ? 8.843 19.273 -14.342 1.00 94.62 202 SER A C 1
ATOM 1540 O O . SER A 1 202 ? 9.280 20.403 -14.118 1.00 94.62 202 SER A O 1
ATOM 1542 N N . ASN A 1 203 ? 8.006 18.643 -13.518 1.00 92.19 203 ASN A N 1
ATOM 1543 C CA . ASN A 1 203 ? 7.603 19.182 -12.217 1.00 92.19 203 ASN A CA 1
ATOM 1544 C C . ASN A 1 203 ? 8.743 19.125 -11.183 1.00 92.19 203 ASN A C 1
ATOM 1546 O O . ASN A 1 203 ? 8.656 19.740 -10.123 1.00 92.19 203 ASN A O 1
ATOM 1550 N N . ASP A 1 204 ? 9.809 18.383 -11.478 1.00 92.81 204 ASP A N 1
ATOM 1551 C CA . ASP A 1 204 ? 10.965 18.190 -10.615 1.00 92.81 204 ASP A CA 1
ATOM 1552 C C . ASP A 1 204 ? 12.139 19.031 -11.119 1.00 92.81 204 ASP A C 1
ATOM 1554 O O . ASP A 1 204 ? 12.908 18.637 -11.998 1.00 92.81 204 ASP A O 1
ATOM 1558 N N . VAL A 1 205 ? 12.247 20.238 -10.563 1.00 94.25 205 VAL A N 1
ATOM 1559 C CA . VAL A 1 205 ? 13.249 21.233 -10.970 1.00 94.25 205 VAL A CA 1
ATOM 1560 C C . VAL A 1 205 ? 14.675 20.718 -10.752 1.00 94.25 205 VAL A C 1
ATOM 1562 O O . VAL A 1 205 ? 15.561 21.013 -11.554 1.00 94.25 205 VAL A O 1
ATOM 1565 N N . GLU A 1 206 ? 14.905 19.935 -9.694 1.00 92.50 206 GLU A N 1
ATOM 1566 C CA . GLU A 1 206 ? 16.227 19.382 -9.390 1.00 92.50 206 GLU A CA 1
ATOM 1567 C C . GLU A 1 206 ? 16.619 18.319 -10.420 1.00 92.50 206 GLU A C 1
ATOM 1569 O O . GLU A 1 206 ? 17.717 18.378 -10.981 1.00 92.50 206 GLU A O 1
ATOM 1574 N N . PHE A 1 207 ? 15.701 17.400 -10.732 1.00 94.56 207 PHE A N 1
ATOM 1575 C CA . PHE A 1 207 ? 15.914 16.406 -11.779 1.00 94.56 207 PHE A CA 1
ATOM 1576 C C . PHE A 1 207 ? 16.120 17.063 -13.150 1.00 94.56 207 PHE A C 1
ATOM 1578 O O . PHE A 1 207 ? 17.045 16.706 -13.878 1.00 94.56 207 PHE A O 1
ATOM 1585 N N . ALA A 1 208 ? 15.324 18.082 -13.490 1.00 96.12 208 ALA A N 1
ATOM 1586 C CA . ALA A 1 208 ? 15.483 18.818 -14.741 1.00 96.12 208 ALA A CA 1
ATOM 1587 C C . ALA A 1 208 ? 16.848 19.518 -14.846 1.00 96.12 208 ALA A C 1
ATOM 1589 O O . ALA A 1 208 ? 17.495 19.467 -15.896 1.00 96.12 208 ALA A O 1
ATOM 1590 N N . ALA A 1 209 ? 17.318 20.140 -13.760 1.00 96.38 209 ALA A N 1
ATOM 1591 C CA . ALA A 1 209 ? 18.643 20.751 -13.710 1.00 96.38 209 ALA A CA 1
ATOM 1592 C C . ALA A 1 209 ? 19.761 19.712 -13.898 1.00 96.38 209 ALA A C 1
ATOM 1594 O O . ALA A 1 209 ? 20.728 19.973 -14.616 1.00 96.38 209 ALA A O 1
ATOM 1595 N N . GLU A 1 210 ? 19.622 18.525 -13.305 1.00 95.06 210 GLU A N 1
ATOM 1596 C CA . GLU A 1 210 ? 20.583 17.430 -13.456 1.00 95.06 210 GLU A CA 1
ATOM 1597 C C . GLU A 1 210 ? 20.627 16.882 -14.892 1.00 95.06 210 GLU A C 1
ATOM 1599 O O . GLU A 1 210 ? 21.712 16.747 -15.466 1.00 95.06 210 GLU A O 1
ATOM 1604 N N . VAL A 1 211 ? 19.464 16.634 -15.505 1.00 96.38 211 VAL A N 1
ATOM 1605 C CA . VAL A 1 211 ? 19.355 16.171 -16.900 1.00 96.38 211 VAL A CA 1
ATOM 1606 C C . VAL A 1 211 ? 20.005 17.164 -17.867 1.00 96.38 211 VAL A C 1
ATOM 1608 O O . VAL A 1 211 ? 20.694 16.753 -18.801 1.00 96.38 211 VAL A O 1
ATOM 1611 N N . ASN A 1 212 ? 19.831 18.467 -17.628 1.00 96.31 212 ASN A N 1
ATOM 1612 C CA . ASN A 1 212 ? 20.436 19.517 -18.449 1.00 96.31 212 ASN A CA 1
ATOM 1613 C C . ASN A 1 212 ? 21.948 19.665 -18.218 1.00 96.31 212 ASN A C 1
ATOM 1615 O O . ASN A 1 212 ? 22.672 20.030 -19.144 1.00 96.31 212 ASN A O 1
ATOM 1619 N N . LYS A 1 213 ? 22.439 19.367 -17.009 1.00 97.44 213 LYS A N 1
ATOM 1620 C CA . LYS A 1 213 ? 23.870 19.419 -16.675 1.00 97.44 213 LYS A CA 1
ATOM 1621 C C . LYS A 1 213 ? 24.666 18.308 -17.363 1.00 97.44 213 LYS A C 1
ATOM 1623 O O . LYS A 1 213 ? 25.790 18.558 -17.794 1.00 97.44 213 LYS A O 1
ATOM 1628 N N . ASP A 1 214 ? 24.102 17.106 -17.465 1.00 97.00 214 ASP A N 1
ATOM 1629 C CA . ASP A 1 214 ? 24.739 15.965 -18.134 1.00 97.00 214 ASP A CA 1
ATOM 1630 C C . ASP A 1 214 ? 23.747 15.198 -19.030 1.00 97.00 214 ASP A C 1
ATOM 1632 O O . ASP A 1 214 ? 23.239 14.134 -18.658 1.00 97.00 214 ASP A O 1
ATOM 1636 N N . PRO A 1 215 ? 23.470 15.695 -20.249 1.00 94.44 215 PRO A N 1
ATOM 1637 C CA . PRO A 1 215 ? 22.501 15.073 -21.150 1.00 94.44 215 PRO A CA 1
ATOM 1638 C C . PRO A 1 215 ? 22.965 13.723 -21.718 1.00 94.44 215 PRO A C 1
ATOM 1640 O O . PRO A 1 215 ? 22.154 13.007 -22.314 1.00 94.44 215 PRO A O 1
ATOM 1643 N N . LYS A 1 216 ? 24.252 13.370 -21.569 1.00 96.44 216 LYS A N 1
ATOM 1644 C CA . LYS A 1 216 ? 24.822 12.116 -22.085 1.00 96.44 216 LYS A CA 1
ATOM 1645 C C . LYS A 1 216 ? 24.573 10.943 -21.135 1.00 96.44 216 LYS A C 1
ATOM 1647 O O . LYS A 1 216 ? 24.482 9.807 -21.601 1.00 96.44 216 LYS A O 1
ATOM 1652 N N . ASN A 1 217 ? 24.384 11.195 -19.839 1.00 96.56 217 ASN A N 1
ATOM 1653 C CA . ASN A 1 217 ? 24.128 10.164 -18.831 1.00 96.56 217 ASN A CA 1
ATOM 1654 C C . ASN A 1 217 ? 22.667 9.659 -18.812 1.00 96.56 217 ASN A C 1
ATOM 1656 O O . ASN A 1 217 ? 21.996 9.632 -17.780 1.00 96.56 217 ASN A O 1
ATOM 1660 N N . LEU A 1 218 ? 22.145 9.228 -19.964 1.00 94.50 218 LEU A N 1
ATOM 1661 C CA . LEU A 1 218 ? 20.756 8.762 -20.088 1.00 94.50 218 LEU A CA 1
ATOM 1662 C C . LEU A 1 218 ? 20.439 7.562 -19.183 1.00 94.50 218 LEU A C 1
ATOM 1664 O O . LEU A 1 218 ? 19.311 7.428 -18.715 1.00 94.50 218 LEU A O 1
ATOM 1668 N N . ILE A 1 219 ? 21.420 6.689 -18.931 1.00 95.69 219 ILE A N 1
ATOM 1669 C CA . ILE A 1 219 ? 21.241 5.507 -18.078 1.00 95.69 219 ILE A CA 1
ATOM 1670 C C . ILE A 1 219 ? 21.022 5.929 -16.621 1.00 95.69 219 ILE A C 1
ATOM 1672 O O . ILE A 1 219 ? 20.062 5.468 -16.005 1.00 95.69 219 ILE A O 1
ATOM 1676 N N . GLY A 1 220 ? 21.852 6.837 -16.090 1.00 95.69 220 GLY A N 1
ATOM 1677 C CA . GLY A 1 220 ? 21.692 7.362 -14.732 1.00 95.69 220 GLY A CA 1
ATOM 1678 C C . GLY A 1 220 ? 20.341 8.050 -14.538 1.00 95.69 220 GLY A C 1
ATOM 1679 O O . GLY A 1 220 ? 19.626 7.744 -13.583 1.00 95.69 220 GLY A O 1
ATOM 1680 N N . HIS A 1 221 ? 19.936 8.884 -15.502 1.00 96.00 221 HIS A N 1
ATOM 1681 C CA . HIS A 1 221 ? 18.638 9.570 -15.469 1.00 96.00 221 HIS A CA 1
ATOM 1682 C C . HIS A 1 221 ? 17.459 8.596 -15.476 1.00 96.00 221 HIS A C 1
ATOM 1684 O O . HIS A 1 221 ? 16.511 8.773 -14.714 1.00 96.00 221 HIS A O 1
ATOM 1690 N N . ARG A 1 222 ? 17.527 7.526 -16.280 1.00 95.12 222 ARG A N 1
ATOM 1691 C CA . ARG A 1 222 ? 16.495 6.475 -16.311 1.00 95.12 222 ARG A CA 1
ATOM 1692 C C . ARG A 1 222 ? 16.401 5.723 -14.990 1.00 95.12 222 ARG A C 1
ATOM 1694 O O . ARG A 1 222 ? 15.294 5.453 -14.531 1.00 95.12 222 ARG A O 1
ATOM 1701 N N . ILE A 1 223 ? 17.538 5.389 -14.380 1.00 95.44 223 ILE A N 1
ATOM 1702 C CA . ILE A 1 223 ? 17.572 4.721 -13.073 1.00 95.44 223 ILE A CA 1
ATOM 1703 C C . ILE A 1 223 ? 16.955 5.630 -12.005 1.00 95.44 223 ILE A C 1
ATOM 1705 O O . ILE A 1 223 ? 16.091 5.175 -11.257 1.00 95.44 223 ILE A O 1
ATOM 1709 N N . ARG A 1 224 ? 17.324 6.917 -11.967 1.00 93.88 224 ARG A N 1
ATOM 1710 C CA . ARG A 1 224 ? 16.756 7.889 -11.018 1.00 93.88 224 ARG A CA 1
ATOM 1711 C C . ARG A 1 224 ? 15.247 8.064 -11.215 1.00 93.88 224 ARG A C 1
ATOM 1713 O O . ARG A 1 224 ? 14.505 7.985 -10.239 1.00 93.88 224 ARG A O 1
ATOM 1720 N N . ALA A 1 225 ? 14.784 8.221 -12.457 1.00 94.44 225 ALA A N 1
ATOM 1721 C CA . ALA A 1 225 ? 13.357 8.316 -12.770 1.00 94.44 225 ALA A CA 1
ATOM 1722 C C . ALA A 1 225 ? 12.589 7.046 -12.362 1.00 94.44 225 ALA A C 1
ATOM 1724 O O . ALA A 1 225 ? 11.500 7.135 -11.798 1.00 94.44 225 ALA A O 1
ATOM 1725 N N . ARG A 1 226 ? 13.181 5.860 -12.571 1.00 93.81 226 ARG A N 1
ATOM 1726 C CA . ARG A 1 226 ? 12.605 4.584 -12.125 1.00 93.81 226 ARG A CA 1
ATOM 1727 C C . ARG A 1 226 ? 12.484 4.510 -10.603 1.00 93.81 226 ARG A C 1
ATOM 1729 O O . ARG A 1 226 ? 11.420 4.158 -10.111 1.00 93.81 226 ARG A O 1
ATOM 1736 N N . ILE A 1 227 ? 13.542 4.860 -9.867 1.00 93.00 227 ILE A N 1
ATOM 1737 C CA . ILE A 1 227 ? 13.530 4.864 -8.394 1.00 93.00 227 ILE A CA 1
ATOM 1738 C C . ILE A 1 227 ? 12.449 5.813 -7.873 1.00 93.00 227 ILE A C 1
ATOM 1740 O O . ILE A 1 227 ? 11.692 5.443 -6.980 1.00 93.00 227 ILE A O 1
ATOM 1744 N N . LYS A 1 228 ? 12.345 7.012 -8.455 1.00 92.00 228 LYS A N 1
ATOM 1745 C CA . LYS A 1 228 ? 11.294 7.976 -8.115 1.00 92.00 228 LYS A CA 1
ATOM 1746 C C . LYS A 1 228 ? 9.900 7.383 -8.323 1.00 92.00 228 LYS A C 1
ATOM 1748 O O . LYS A 1 228 ? 9.094 7.413 -7.400 1.00 92.00 228 LYS A O 1
ATOM 1753 N N . PHE A 1 229 ? 9.643 6.787 -9.488 1.00 93.50 229 PHE A N 1
ATOM 1754 C CA . PHE A 1 229 ? 8.364 6.138 -9.776 1.00 93.50 229 PHE A CA 1
ATOM 1755 C C . PHE A 1 229 ? 8.041 5.001 -8.793 1.00 93.50 229 PHE A C 1
ATOM 1757 O O . PHE A 1 229 ? 6.912 4.907 -8.311 1.00 93.50 229 PHE A O 1
ATOM 1764 N N . ASP A 1 230 ? 9.014 4.137 -8.488 1.00 92.38 230 ASP A N 1
ATOM 1765 C CA . ASP A 1 230 ? 8.813 3.022 -7.557 1.00 92.38 230 ASP A CA 1
ATOM 1766 C C . ASP A 1 230 ? 8.522 3.547 -6.127 1.00 92.38 230 ASP A C 1
ATOM 1768 O O . ASP A 1 230 ? 7.642 3.011 -5.452 1.00 92.38 230 ASP A O 1
ATOM 1772 N N . LEU A 1 231 ? 9.169 4.639 -5.689 1.00 91.88 231 LEU A N 1
ATOM 1773 C CA . LEU A 1 231 ? 8.880 5.307 -4.407 1.00 91.88 231 LEU A CA 1
ATOM 1774 C C . LEU A 1 231 ? 7.487 5.954 -4.373 1.00 91.88 231 LEU A C 1
ATOM 1776 O O . LEU A 1 231 ? 6.761 5.796 -3.393 1.00 91.88 231 LEU A O 1
ATOM 1780 N N . GLU A 1 232 ? 7.092 6.661 -5.433 1.00 91.88 232 GLU A N 1
ATOM 1781 C CA . GLU A 1 232 ? 5.754 7.256 -5.547 1.00 91.88 232 GLU A CA 1
ATOM 1782 C C . GLU A 1 232 ? 4.663 6.178 -5.556 1.00 91.88 232 GLU A C 1
ATOM 1784 O O . GLU A 1 232 ? 3.634 6.320 -4.894 1.00 91.88 232 GLU A O 1
ATOM 1789 N N . SER A 1 233 ? 4.900 5.073 -6.267 1.00 92.56 233 SER A N 1
ATOM 1790 C CA . SER A 1 233 ? 3.982 3.931 -6.320 1.00 92.56 233 SER A CA 1
ATOM 1791 C C . SER A 1 233 ? 3.821 3.279 -4.949 1.00 92.56 233 SER A C 1
ATOM 1793 O O . SER A 1 233 ? 2.696 3.008 -4.531 1.00 92.56 233 SER A O 1
ATOM 1795 N N . PHE A 1 234 ? 4.924 3.098 -4.218 1.00 93.94 234 PHE A N 1
ATOM 1796 C CA . PHE A 1 234 ? 4.909 2.605 -2.841 1.00 93.94 234 PHE A CA 1
ATOM 1797 C C . PHE A 1 234 ? 4.147 3.555 -1.900 1.00 93.94 234 PHE A C 1
ATOM 1799 O O . PHE A 1 234 ? 3.318 3.110 -1.110 1.00 93.94 234 PHE A O 1
ATOM 1806 N N . GLY A 1 235 ? 4.347 4.872 -2.030 1.00 93.62 235 GLY A N 1
ATOM 1807 C CA . GLY A 1 235 ? 3.590 5.876 -1.274 1.00 93.62 235 GLY A CA 1
ATOM 1808 C C . GLY A 1 235 ? 2.080 5.818 -1.542 1.00 93.62 235 GLY A C 1
ATOM 1809 O O . GLY A 1 235 ? 1.285 5.845 -0.603 1.00 93.62 235 GLY A O 1
ATOM 1810 N N . LYS A 1 236 ? 1.671 5.656 -2.808 1.00 94.62 236 LYS A N 1
ATOM 1811 C CA . LYS A 1 236 ? 0.258 5.448 -3.182 1.00 94.62 236 LYS A CA 1
ATOM 1812 C C . LYS A 1 236 ? -0.308 4.132 -2.644 1.00 94.62 236 LYS A C 1
ATOM 1814 O O . LYS A 1 236 ? -1.499 4.044 -2.364 1.00 94.62 236 LYS A O 1
ATOM 1819 N N . GLU A 1 237 ? 0.510 3.088 -2.535 1.00 95.50 237 GLU A N 1
ATOM 1820 C CA . GLU A 1 237 ? 0.115 1.807 -1.937 1.00 95.50 237 GLU A CA 1
ATOM 1821 C C . GLU A 1 237 ? -0.164 1.961 -0.433 1.00 95.50 237 GLU A C 1
ATOM 1823 O O . GLU A 1 237 ? -1.217 1.526 0.034 1.00 95.50 237 GLU A O 1
ATOM 1828 N N . ILE A 1 238 ? 0.710 2.673 0.290 1.00 95.94 238 ILE A N 1
ATOM 1829 C CA . ILE A 1 238 ? 0.505 3.057 1.697 1.00 95.94 238 ILE A CA 1
ATOM 1830 C C . ILE A 1 238 ? -0.777 3.877 1.863 1.00 95.94 238 ILE A C 1
ATOM 1832 O O . ILE A 1 238 ? -1.568 3.596 2.759 1.00 95.94 238 ILE A O 1
ATOM 1836 N N . GLN A 1 239 ? -1.004 4.873 1.001 1.00 94.75 239 GLN A N 1
ATOM 1837 C CA . GLN A 1 239 ? -2.211 5.698 1.061 1.00 94.75 239 GLN A CA 1
ATOM 1838 C C . GLN A 1 239 ? -3.478 4.850 0.884 1.00 94.75 239 GLN A C 1
ATOM 1840 O O . GLN A 1 239 ? -4.368 4.907 1.729 1.00 94.75 239 GLN A O 1
ATOM 1845 N N . ARG A 1 240 ? -3.535 4.017 -0.165 1.00 95.56 240 ARG A N 1
ATOM 1846 C CA . ARG A 1 240 ? -4.676 3.118 -0.413 1.00 95.56 240 ARG A CA 1
ATOM 1847 C C . ARG A 1 240 ? -4.908 2.157 0.754 1.00 95.56 240 ARG A C 1
ATOM 1849 O O . ARG A 1 240 ? -6.049 1.882 1.107 1.00 95.56 240 ARG A O 1
ATOM 1856 N N . SER A 1 241 ? -3.835 1.656 1.360 1.00 96.19 241 SER A N 1
ATOM 1857 C CA . SER A 1 241 ? -3.900 0.811 2.553 1.00 96.19 241 SER A CA 1
ATOM 1858 C C . SER A 1 241 ? -4.502 1.553 3.754 1.00 96.19 241 SER A C 1
ATOM 1860 O O . SER A 1 241 ? -5.454 1.068 4.365 1.00 96.19 241 SER A O 1
ATOM 1862 N N . ALA A 1 242 ? -4.038 2.775 4.035 1.00 94.62 242 ALA A N 1
ATOM 1863 C CA . ALA A 1 242 ? -4.602 3.611 5.093 1.00 94.62 242 ALA A CA 1
ATOM 1864 C C . ALA A 1 242 ? -6.091 3.910 4.860 1.00 94.62 242 ALA A C 1
ATOM 1866 O O . ALA A 1 242 ? -6.892 3.770 5.782 1.00 94.62 242 ALA A O 1
ATOM 1867 N N . GLU A 1 243 ? -6.470 4.268 3.631 1.00 94.50 243 GLU A N 1
ATOM 1868 C CA . GLU A 1 243 ? -7.862 4.524 3.245 1.00 94.50 243 GLU A CA 1
ATOM 1869 C C . GLU A 1 243 ? -8.749 3.293 3.462 1.00 94.50 243 GLU A C 1
ATOM 1871 O O . GLU A 1 243 ? -9.824 3.421 4.050 1.00 94.50 243 GLU A O 1
ATOM 1876 N N . ARG A 1 244 ? -8.290 2.094 3.070 1.00 95.69 244 ARG A N 1
ATOM 1877 C CA . ARG A 1 244 ? -9.018 0.838 3.320 1.00 95.69 244 ARG A CA 1
ATOM 1878 C C . ARG A 1 244 ? -9.233 0.585 4.808 1.00 95.69 244 ARG A C 1
ATOM 1880 O O . ARG A 1 244 ? -10.363 0.320 5.209 1.00 95.69 244 ARG A O 1
ATOM 1887 N N . ILE A 1 245 ? -8.181 0.691 5.621 1.00 93.56 245 ILE A N 1
ATOM 1888 C CA . ILE A 1 245 ? -8.276 0.437 7.066 1.00 93.56 245 ILE A CA 1
ATOM 1889 C C . ILE A 1 245 ? -9.212 1.454 7.725 1.00 93.56 245 ILE A C 1
ATOM 1891 O O . ILE A 1 245 ? -10.064 1.081 8.531 1.00 93.56 245 ILE A O 1
ATOM 1895 N N . ILE A 1 246 ? -9.091 2.738 7.375 1.00 90.81 246 ILE A N 1
ATOM 1896 C CA . ILE A 1 246 ? -9.963 3.796 7.901 1.00 90.81 246 ILE A CA 1
ATOM 1897 C C . ILE A 1 246 ? -11.419 3.525 7.512 1.00 90.81 246 ILE A C 1
ATOM 1899 O O . ILE A 1 246 ? -12.284 3.564 8.386 1.00 90.81 246 ILE A O 1
ATOM 1903 N N . ALA A 1 247 ? -11.688 3.201 6.245 1.00 92.75 247 ALA A N 1
ATOM 1904 C CA . ALA A 1 247 ? -13.031 2.879 5.772 1.00 92.75 247 ALA A CA 1
ATOM 1905 C C . ALA A 1 247 ? -13.610 1.651 6.493 1.00 92.75 247 ALA A C 1
ATOM 1907 O O . ALA A 1 247 ? -14.760 1.678 6.929 1.00 92.75 247 ALA A O 1
ATOM 1908 N N . GLU A 1 248 ? -12.814 0.597 6.693 1.00 93.25 248 GLU A N 1
ATOM 1909 C CA . GLU A 1 248 ? -13.231 -0.591 7.441 1.00 93.25 248 GLU A CA 1
ATOM 1910 C C . GLU A 1 248 ? -13.602 -0.243 8.892 1.00 93.25 248 GLU A C 1
ATOM 1912 O O . GLU A 1 248 ? -14.677 -0.618 9.367 1.00 93.25 248 GLU A O 1
ATOM 1917 N N . LYS A 1 249 ? -12.753 0.520 9.596 1.00 90.19 249 LYS A N 1
ATOM 1918 C CA . LYS A 1 249 ? -13.022 0.953 10.978 1.00 90.19 249 LYS A CA 1
ATOM 1919 C C . LYS A 1 249 ? -14.226 1.886 11.068 1.00 90.19 249 LYS A C 1
ATOM 1921 O O . LYS A 1 249 ? -15.001 1.774 12.017 1.00 90.19 249 LYS A O 1
ATOM 1926 N N . GLN A 1 250 ? -14.400 2.776 10.096 1.00 90.56 250 GLN A N 1
ATOM 1927 C CA . GLN A 1 250 ? -15.550 3.670 10.031 1.00 90.56 250 GLN A CA 1
ATOM 1928 C C . GLN A 1 250 ? -16.843 2.884 9.809 1.00 90.56 250 GLN A C 1
ATOM 1930 O O . GLN A 1 250 ? -17.812 3.124 10.520 1.00 90.56 250 GLN A O 1
ATOM 1935 N N . ASN A 1 251 ? -16.847 1.898 8.910 1.00 92.69 251 ASN A N 1
ATOM 1936 C CA . ASN A 1 251 ? -18.003 1.028 8.693 1.00 92.69 251 ASN A CA 1
ATOM 1937 C C . ASN A 1 251 ? -18.334 0.210 9.951 1.00 92.69 251 ASN A C 1
ATOM 1939 O O . ASN A 1 251 ? -19.482 0.198 10.381 1.00 92.69 251 ASN A O 1
ATOM 1943 N N . GLN A 1 252 ? -17.330 -0.378 10.615 1.0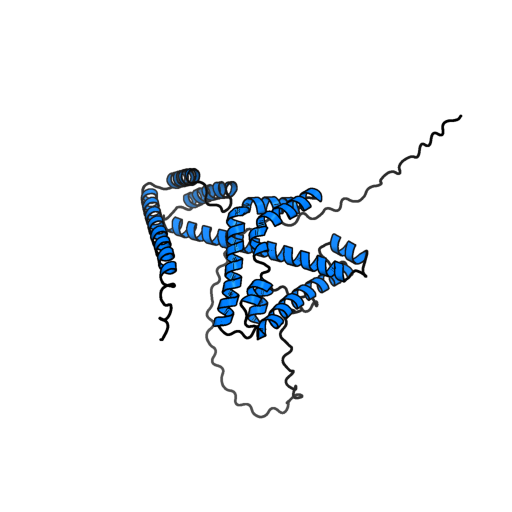0 90.38 252 GLN A N 1
ATOM 1944 C CA . GLN A 1 252 ? -17.521 -1.081 11.895 1.00 90.38 252 GLN A CA 1
ATOM 1945 C C . GLN A 1 252 ? -18.092 -0.161 12.987 1.00 90.38 252 GLN A C 1
ATOM 1947 O O . GLN A 1 252 ? -18.958 -0.574 13.763 1.00 90.38 252 GLN A O 1
ATOM 1952 N N . GLY A 1 253 ? -17.613 1.085 13.051 1.00 90.06 253 GLY A N 1
ATOM 1953 C CA . GLY A 1 253 ? -18.127 2.109 13.958 1.00 90.06 253 GLY A CA 1
ATOM 1954 C C . GLY A 1 253 ? -19.573 2.484 13.639 1.00 90.06 253 GLY A C 1
ATOM 1955 O O . GLY A 1 253 ? -20.421 2.438 14.525 1.00 90.06 253 GLY A O 1
ATOM 1956 N N . ASN A 1 254 ? -19.876 2.786 12.378 1.00 91.00 254 ASN A N 1
ATOM 1957 C CA . ASN A 1 254 ? -21.211 3.170 11.921 1.00 91.00 254 ASN A CA 1
ATOM 1958 C C . ASN A 1 254 ? -22.235 2.050 12.140 1.00 91.00 254 ASN A C 1
ATOM 1960 O O . ASN A 1 254 ? -23.324 2.315 12.643 1.00 91.00 254 ASN A O 1
ATOM 1964 N N . ASP A 1 255 ? -21.874 0.799 11.856 1.00 92.75 255 ASP A N 1
ATOM 1965 C CA . ASP A 1 255 ? -22.730 -0.366 12.103 1.00 92.75 255 ASP A CA 1
ATOM 1966 C C . ASP A 1 255 ? -23.041 -0.545 13.595 1.00 92.75 255 ASP A C 1
ATOM 1968 O O . ASP A 1 255 ? -24.141 -0.961 13.971 1.00 92.75 255 ASP A O 1
ATOM 1972 N N . PHE A 1 256 ? -22.077 -0.238 14.467 1.00 93.38 256 PHE A N 1
ATOM 1973 C CA . PHE A 1 256 ? -22.274 -0.270 15.913 1.00 93.38 256 PHE A CA 1
ATOM 1974 C C . PHE A 1 256 ? -23.168 0.884 16.388 1.00 93.38 256 PHE A C 1
ATOM 1976 O O . PHE A 1 256 ? -24.133 0.652 17.119 1.00 93.38 256 PHE A O 1
ATOM 1983 N N . LEU A 1 257 ? -22.881 2.115 15.956 1.00 92.44 257 LEU A N 1
ATOM 1984 C CA . LEU A 1 257 ? -23.607 3.321 16.365 1.00 92.44 257 LEU A CA 1
ATOM 1985 C C . LEU A 1 257 ? -25.040 3.354 15.814 1.00 92.44 257 LEU A C 1
ATOM 1987 O O . LEU A 1 257 ? -25.962 3.725 16.540 1.00 92.44 257 LEU A O 1
ATOM 1991 N N . GLY A 1 258 ? -25.258 2.885 14.583 1.00 94.75 258 GLY A N 1
ATOM 1992 C CA . GLY A 1 258 ? -26.579 2.822 13.952 1.00 94.75 258 GLY A CA 1
ATOM 1993 C C . GLY A 1 258 ? -27.566 1.940 14.720 1.00 94.75 258 GLY A C 1
ATOM 1994 O O . GLY A 1 258 ? -28.758 2.239 14.779 1.00 94.75 258 GLY A O 1
ATOM 1995 N N . LYS A 1 259 ? -27.077 0.901 15.409 1.00 96.50 259 LYS A N 1
ATOM 1996 C CA . LYS A 1 259 ? -27.915 0.056 16.274 1.00 96.50 259 LYS A CA 1
ATOM 1997 C C . LYS A 1 259 ? -28.373 0.776 17.544 1.00 96.50 259 LYS A C 1
ATOM 1999 O O . LYS A 1 259 ? -29.399 0.392 18.095 1.00 96.50 259 LYS A O 1
ATOM 2004 N N . LEU A 1 260 ? -27.648 1.799 18.002 1.00 96.62 260 LEU A N 1
ATOM 2005 C CA . LEU A 1 260 ? -27.920 2.520 19.252 1.00 96.62 260 LEU A CA 1
ATOM 2006 C C . LEU A 1 260 ? -28.895 3.696 19.099 1.00 96.62 260 LEU A C 1
ATOM 2008 O O . LEU A 1 260 ? -29.247 4.301 20.110 1.00 96.62 260 LEU A O 1
ATOM 2012 N N . GLN A 1 261 ? -29.331 4.016 17.873 1.00 96.06 261 GLN A N 1
ATOM 2013 C CA . GLN A 1 261 ? -30.266 5.119 17.596 1.00 96.06 261 GLN A CA 1
ATOM 2014 C C . GLN A 1 261 ? -29.818 6.430 18.268 1.00 96.06 261 GLN A C 1
ATOM 2016 O O . GLN A 1 261 ? -30.537 7.024 19.072 1.00 96.06 261 GLN A O 1
ATOM 2021 N N . LEU A 1 262 ? -28.571 6.830 18.014 1.00 97.12 262 LEU A N 1
ATOM 2022 C CA . LEU A 1 262 ? -27.973 8.013 18.633 1.00 97.12 262 LEU A CA 1
ATOM 2023 C C . LEU A 1 262 ? -28.588 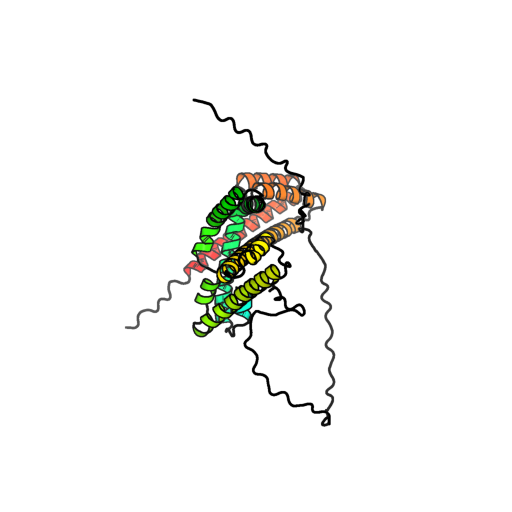9.303 18.093 1.00 97.12 262 LEU A C 1
ATOM 2025 O O . LEU A 1 262 ? -28.949 9.380 16.919 1.00 97.12 262 LEU A O 1
ATOM 2029 N N . THR A 1 263 ? -28.648 10.339 18.932 1.00 97.75 263 THR A N 1
ATOM 2030 C CA . THR A 1 263 ? -28.903 11.695 18.427 1.00 97.75 263 THR A CA 1
ATOM 2031 C C . THR A 1 263 ? -27.657 12.235 17.709 1.00 97.75 263 THR A C 1
ATOM 2033 O O . THR A 1 263 ? -26.540 11.802 18.025 1.00 97.75 263 THR A O 1
ATOM 2036 N N . PRO A 1 264 ? -27.797 13.209 16.790 1.00 96.00 264 PRO A N 1
ATOM 2037 C CA . PRO A 1 264 ? -26.651 13.820 16.111 1.00 96.00 264 PRO A CA 1
ATOM 2038 C C . PRO A 1 264 ? -25.591 14.382 17.074 1.00 96.00 264 PRO A C 1
ATOM 2040 O O . PRO A 1 264 ? -24.391 14.283 16.821 1.00 96.00 264 PRO A O 1
ATOM 2043 N N . GLU A 1 265 ? -26.005 14.927 18.221 1.00 97.38 265 GLU A N 1
ATOM 2044 C CA . GLU A 1 265 ? -25.100 15.471 19.242 1.00 97.38 265 GLU A CA 1
ATOM 2045 C C . GLU A 1 265 ? -24.308 14.370 19.961 1.00 97.38 265 GLU A C 1
ATOM 2047 O O . GLU A 1 265 ? -23.120 14.541 20.263 1.00 97.38 265 GLU A O 1
ATOM 2052 N N . GLN A 1 266 ? -24.951 13.227 20.233 1.00 97.50 266 GLN A N 1
ATOM 2053 C CA . GLN A 1 266 ? -24.284 12.058 20.807 1.00 97.50 266 GLN A CA 1
ATOM 2054 C C . GLN A 1 266 ? -23.276 11.470 19.818 1.00 97.50 266 GLN A C 1
ATOM 2056 O O . GLN A 1 266 ? -22.154 11.151 20.214 1.00 97.50 266 GLN A O 1
ATOM 2061 N N . GLU A 1 267 ? -23.655 11.363 18.543 1.00 95.75 267 GLU A N 1
ATOM 2062 C CA . GLU A 1 267 ? -22.782 10.873 17.478 1.00 95.75 267 GLU A CA 1
ATOM 2063 C C . GLU A 1 267 ? -21.540 11.758 17.336 1.00 95.75 267 GLU A C 1
ATOM 2065 O O . GLU A 1 267 ? -20.421 11.252 17.430 1.00 95.75 267 GLU A O 1
ATOM 2070 N N . ALA A 1 268 ? -21.713 13.079 17.231 1.00 94.81 268 ALA A N 1
ATOM 2071 C CA . ALA A 1 268 ? -20.601 14.027 17.159 1.00 94.81 268 ALA A CA 1
ATOM 2072 C C . ALA A 1 268 ? -19.676 13.933 18.388 1.00 94.81 268 ALA A C 1
ATOM 2074 O O . ALA A 1 268 ? -18.450 13.940 18.259 1.00 94.81 268 ALA A O 1
ATOM 2075 N N . SER A 1 269 ? -20.250 13.784 19.588 1.00 96.81 269 SER A N 1
ATOM 2076 C CA . SER A 1 269 ? -19.481 13.624 20.831 1.00 96.81 269 SER A CA 1
ATOM 2077 C C . SER A 1 269 ? -18.668 12.328 20.840 1.00 96.81 269 SER A C 1
ATOM 2079 O O . SER A 1 269 ? -17.502 12.323 21.237 1.00 96.81 269 SER A O 1
ATOM 2081 N N . ILE A 1 270 ? -19.259 11.224 20.384 1.00 95.31 270 ILE A N 1
ATOM 2082 C CA . ILE A 1 270 ? -18.586 9.925 20.294 1.00 95.31 270 ILE A CA 1
ATOM 2083 C C . ILE A 1 270 ? -17.485 9.960 19.231 1.00 95.31 270 ILE A C 1
ATOM 2085 O O . ILE A 1 270 ? -16.368 9.520 19.506 1.00 95.31 270 ILE A O 1
ATOM 2089 N N . GLN A 1 271 ? -17.749 10.545 18.061 1.00 92.81 271 GLN A N 1
ATOM 2090 C CA . GLN A 1 271 ? -16.748 10.744 17.013 1.00 92.81 271 GLN A CA 1
ATOM 2091 C C . GLN A 1 271 ? -15.557 11.569 17.523 1.00 92.81 271 GLN A C 1
ATOM 2093 O O . GLN A 1 271 ? -14.411 11.169 17.322 1.00 92.81 271 GLN A O 1
ATOM 2098 N N . ALA A 1 272 ? -15.798 12.656 18.263 1.00 94.88 272 ALA A N 1
ATOM 2099 C CA . ALA A 1 272 ? -14.728 13.455 18.863 1.00 94.88 272 ALA A CA 1
ATOM 2100 C C . ALA A 1 272 ? -13.860 12.639 19.840 1.00 94.88 272 ALA A C 1
ATOM 2102 O O . ALA A 1 272 ? -12.634 12.778 19.850 1.00 94.88 272 ALA A O 1
ATOM 2103 N N . ILE A 1 273 ? -14.472 11.744 20.626 1.00 94.94 273 ILE A N 1
ATOM 2104 C CA . ILE A 1 273 ? -13.737 10.831 21.512 1.00 94.94 273 ILE A CA 1
ATOM 2105 C C . ILE A 1 273 ? -12.859 9.868 20.689 1.00 94.94 273 ILE A C 1
ATOM 2107 O O . ILE A 1 273 ? -11.701 9.649 21.053 1.00 94.94 273 ILE A O 1
ATOM 2111 N N . TYR A 1 274 ? -13.370 9.307 19.587 1.00 92.12 274 TYR A N 1
ATOM 2112 C CA . TYR A 1 274 ? -12.586 8.429 18.710 1.00 92.12 274 TYR A CA 1
ATOM 2113 C C . TYR A 1 274 ? -11.422 9.162 18.039 1.00 92.12 274 TYR A C 1
ATOM 2115 O O . TYR A 1 274 ? -10.316 8.624 18.014 1.00 92.12 274 TYR A O 1
ATOM 2123 N N . VAL A 1 275 ? -11.634 10.391 17.559 1.00 91.75 275 VAL A N 1
ATOM 2124 C CA . VAL A 1 275 ? -10.581 11.220 16.948 1.00 91.75 275 VAL A CA 1
ATOM 2125 C C . VAL A 1 275 ? -9.456 11.522 17.948 1.00 91.75 275 VAL A C 1
ATOM 2127 O O . VAL A 1 275 ? -8.286 11.400 17.588 1.00 91.75 275 VAL A O 1
ATOM 2130 N N . ASP A 1 276 ? -9.774 11.834 19.213 1.00 94.25 276 ASP A N 1
ATOM 2131 C CA . ASP A 1 276 ? -8.761 12.045 20.269 1.00 94.25 276 ASP A CA 1
ATOM 2132 C C . ASP A 1 276 ? -7.889 10.798 20.492 1.00 94.25 276 ASP A C 1
ATOM 2134 O O . ASP A 1 276 ? -6.667 10.893 20.631 1.00 94.25 276 ASP A O 1
ATOM 2138 N N . VAL A 1 277 ? -8.502 9.610 20.510 1.00 92.75 277 VAL A N 1
ATOM 2139 C CA . VAL A 1 277 ? -7.768 8.348 20.689 1.00 92.75 277 VAL A CA 1
ATOM 2140 C C . VAL A 1 277 ? -6.959 8.002 19.437 1.00 92.75 277 VAL A C 1
ATOM 2142 O O . VAL A 1 277 ? -5.778 7.673 19.559 1.00 92.75 277 VAL A O 1
ATOM 2145 N N . ALA A 1 278 ? -7.539 8.133 18.243 1.00 90.06 278 ALA A N 1
ATOM 2146 C CA . ALA A 1 278 ? -6.851 7.877 16.979 1.00 90.06 278 ALA A CA 1
ATOM 2147 C C . ALA A 1 278 ? -5.634 8.800 16.790 1.00 90.06 278 ALA A C 1
ATOM 2149 O O . ALA A 1 278 ? -4.579 8.346 16.357 1.00 90.06 278 ALA A O 1
ATOM 2150 N N . GLY A 1 279 ? -5.718 10.069 17.203 1.00 91.19 279 GLY A N 1
ATOM 2151 C CA . GLY A 1 279 ? -4.578 10.991 17.160 1.00 91.19 279 GLY A CA 1
ATOM 2152 C C . GLY A 1 279 ? -3.405 10.576 18.059 1.00 91.19 279 GLY A C 1
ATOM 2153 O O . GLY A 1 279 ? -2.255 10.874 17.748 1.00 91.19 279 GLY A O 1
ATOM 2154 N N . LYS A 1 280 ? -3.675 9.863 19.161 1.00 93.75 280 LYS A N 1
ATOM 2155 C CA . LYS A 1 280 ? -2.651 9.419 20.126 1.00 93.75 280 LYS A CA 1
ATOM 2156 C C . LYS A 1 280 ? -2.066 8.047 19.807 1.00 93.75 280 LYS A C 1
ATOM 2158 O O . LYS A 1 280 ? -0.887 7.822 20.062 1.00 93.75 280 LYS A O 1
ATOM 2163 N N . TYR A 1 281 ? -2.887 7.131 19.297 1.00 92.31 281 TYR A N 1
ATOM 2164 C CA . TYR A 1 281 ? -2.512 5.725 19.101 1.00 92.31 281 TYR A CA 1
ATOM 2165 C C . TYR A 1 281 ? -2.433 5.311 17.621 1.00 92.31 281 TYR A C 1
ATOM 2167 O O . TYR A 1 281 ? -1.972 4.210 17.319 1.00 92.31 281 TYR A O 1
ATOM 2175 N N . GLY A 1 282 ? -2.825 6.185 16.690 1.00 92.38 282 GLY A N 1
ATOM 2176 C CA . GLY A 1 282 ? -2.904 5.876 15.265 1.00 92.38 282 GLY A CA 1
ATOM 2177 C C . GLY A 1 282 ? -4.009 4.860 14.969 1.00 92.38 282 GLY A C 1
ATOM 2178 O O . GLY A 1 282 ? -5.100 4.937 15.530 1.00 92.38 282 GLY A O 1
ATOM 2179 N N . LEU A 1 283 ? -3.705 3.896 14.094 1.00 90.19 283 LEU A N 1
ATOM 2180 C CA . LEU A 1 283 ? -4.599 2.782 13.743 1.00 90.19 283 LEU A CA 1
ATOM 2181 C C . LEU A 1 283 ? -4.399 1.535 14.615 1.00 90.19 283 LEU A C 1
ATOM 2183 O O . LEU A 1 283 ? -5.116 0.549 14.444 1.00 90.19 283 LEU A O 1
ATOM 2187 N N . LYS A 1 284 ? -3.448 1.563 15.558 1.00 90.69 284 LYS A N 1
ATOM 2188 C CA . LYS A 1 284 ? -3.237 0.449 16.485 1.00 90.69 284 LYS A CA 1
ATOM 2189 C C . LYS A 1 284 ? -4.428 0.296 17.409 1.00 90.69 284 LYS A C 1
ATOM 2191 O O . LYS A 1 284 ? -5.021 1.282 17.848 1.00 90.69 284 LYS A O 1
ATOM 2196 N N . GLU A 1 285 ? -4.700 -0.946 17.799 1.00 89.31 285 GLU A N 1
ATOM 2197 C CA . GLU A 1 285 ? -5.596 -1.183 18.920 1.00 89.31 285 GLU A CA 1
ATOM 2198 C C . GLU A 1 285 ? -5.039 -0.479 20.168 1.00 89.31 285 GLU A C 1
ATOM 2200 O O . GLU A 1 285 ? -3.900 -0.744 20.574 1.00 89.31 285 GLU A O 1
ATOM 2205 N N . PRO A 1 286 ? -5.805 0.436 20.788 1.00 90.31 286 PRO A N 1
ATOM 2206 C CA . PRO A 1 286 ? -5.330 1.117 21.977 1.00 90.31 286 PRO A CA 1
ATOM 2207 C C . PRO A 1 286 ? -5.133 0.094 23.109 1.00 90.31 286 PRO A C 1
ATOM 2209 O O . PRO A 1 286 ? -5.847 -0.910 23.155 1.00 90.31 286 PRO A O 1
ATOM 2212 N N . PRO A 1 287 ? -4.205 0.320 24.056 1.00 94.31 287 PRO A N 1
ATOM 2213 C CA . PRO A 1 287 ? -4.008 -0.582 25.191 1.00 94.31 287 PRO A CA 1
ATOM 2214 C C . PRO A 1 287 ? -5.317 -0.853 25.950 1.00 94.31 287 PRO A C 1
ATOM 2216 O O . PRO A 1 287 ? -6.152 0.042 26.068 1.00 94.31 287 PRO A O 1
ATOM 2219 N N . LYS A 1 288 ? -5.486 -2.043 26.547 1.00 92.06 288 LYS A N 1
ATOM 2220 C CA . LYS A 1 288 ? -6.739 -2.440 27.236 1.00 92.06 288 LYS A CA 1
ATOM 2221 C C . LYS A 1 288 ? -7.252 -1.405 28.251 1.00 92.06 288 LYS A C 1
ATOM 2223 O O . LYS A 1 288 ? -8.449 -1.149 28.322 1.00 92.06 288 LYS A O 1
ATOM 2228 N N . GLY A 1 289 ? -6.355 -0.763 29.004 1.00 93.38 289 GLY A N 1
ATOM 2229 C CA . GLY A 1 289 ? -6.731 0.307 29.938 1.00 93.38 289 GLY A CA 1
ATOM 2230 C C . GLY A 1 289 ? -7.308 1.545 29.238 1.00 93.38 289 GLY A C 1
ATOM 2231 O O . GLY A 1 289 ? -8.276 2.134 29.708 1.00 93.38 289 GLY A O 1
ATOM 2232 N N . VAL A 1 290 ? -6.766 1.901 28.074 1.00 93.44 290 VAL A N 1
ATOM 2233 C CA . VAL A 1 290 ? -7.258 3.006 27.241 1.00 93.44 290 VAL A CA 1
ATOM 2234 C C . VAL A 1 290 ? -8.586 2.636 26.591 1.00 93.44 290 VAL A C 1
ATOM 2236 O O . VAL A 1 290 ? -9.478 3.475 26.562 1.00 93.44 290 VAL A O 1
ATOM 2239 N N . GLN A 1 291 ? -8.758 1.387 26.145 1.00 92.00 291 GLN A N 1
ATOM 2240 C CA . GLN A 1 291 ? -10.046 0.883 25.651 1.00 92.00 291 GLN A CA 1
ATOM 2241 C C . GLN A 1 291 ? -11.137 0.999 26.720 1.00 92.00 291 GLN A C 1
ATOM 2243 O O . GLN A 1 291 ? -12.223 1.491 26.429 1.00 92.00 291 GLN A O 1
ATOM 2248 N N . ALA A 1 292 ? -10.841 0.627 27.970 1.00 92.81 292 ALA A N 1
ATOM 2249 C CA . ALA A 1 292 ? -11.786 0.763 29.077 1.00 92.81 292 ALA A CA 1
ATOM 2250 C C . ALA A 1 292 ? -12.151 2.233 29.353 1.00 92.81 292 ALA A C 1
ATOM 2252 O O . ALA A 1 292 ? -13.320 2.552 29.572 1.00 92.81 292 ALA A O 1
ATOM 2253 N N . VAL A 1 293 ? -11.173 3.145 29.298 1.00 94.56 293 VAL A N 1
ATOM 2254 C CA . VAL A 1 293 ? -11.410 4.591 29.460 1.00 94.56 293 VAL A CA 1
ATOM 2255 C C . VAL A 1 293 ? -12.220 5.161 28.294 1.00 94.56 293 VAL A C 1
ATOM 2257 O O . VAL A 1 293 ? -13.168 5.909 28.528 1.00 94.56 293 VAL A O 1
ATOM 2260 N N . LEU A 1 294 ? -11.878 4.803 27.054 1.00 94.12 294 LEU A N 1
ATOM 2261 C CA . LEU A 1 294 ? -12.619 5.155 25.842 1.00 94.12 294 LEU A CA 1
ATOM 2262 C C . LEU A 1 294 ? -14.073 4.697 25.963 1.00 94.12 294 LEU A C 1
ATOM 2264 O O . LEU A 1 294 ? -14.992 5.501 25.828 1.00 94.12 294 LEU A O 1
ATOM 2268 N N . PHE A 1 295 ? -14.276 3.431 26.314 1.00 94.25 295 PHE A N 1
ATOM 2269 C CA . PHE A 1 295 ? -15.601 2.860 26.484 1.00 94.25 295 PHE A CA 1
ATOM 2270 C C . PHE A 1 295 ? -16.390 3.566 27.592 1.00 94.25 295 PHE A C 1
ATOM 2272 O O . PHE A 1 295 ? -17.538 3.950 27.383 1.00 94.25 295 PHE A O 1
ATOM 2279 N N . ALA A 1 296 ? -15.767 3.843 28.740 1.00 96.44 296 ALA A N 1
ATOM 2280 C CA . ALA A 1 296 ? -16.400 4.605 29.812 1.00 96.44 296 ALA A CA 1
ATOM 2281 C C . ALA A 1 296 ? -16.786 6.030 29.376 1.00 96.44 296 ALA A C 1
ATOM 2283 O O . ALA A 1 296 ? -17.832 6.531 29.790 1.00 96.44 296 ALA A O 1
ATOM 2284 N N . ARG A 1 297 ? -15.975 6.693 28.538 1.00 97.50 297 ARG A N 1
ATOM 2285 C CA . ARG A 1 297 ? -16.308 8.008 27.959 1.00 97.50 297 ARG A CA 1
ATOM 2286 C C . ARG A 1 297 ? -17.500 7.915 27.008 1.00 97.50 297 ARG A C 1
ATOM 2288 O O . ARG A 1 297 ? -18.400 8.738 27.126 1.00 97.50 297 ARG A O 1
ATOM 2295 N N . VAL A 1 298 ? -17.545 6.901 26.144 1.00 96.00 298 VAL A N 1
ATOM 2296 C CA . VAL A 1 298 ? -18.687 6.656 25.247 1.00 96.00 298 VAL A CA 1
ATOM 2297 C C . VAL A 1 298 ? -19.956 6.399 26.058 1.00 96.00 298 VAL A C 1
ATOM 2299 O O . VAL A 1 298 ? -20.953 7.085 25.858 1.00 96.00 298 VAL A O 1
ATOM 2302 N N . LEU A 1 299 ? -19.914 5.504 27.052 1.00 96.31 299 LEU A N 1
ATOM 2303 C CA . LEU A 1 299 ? -21.071 5.222 27.906 1.00 96.31 299 LEU A CA 1
ATOM 2304 C C . LEU A 1 299 ? -21.607 6.478 28.604 1.00 96.31 299 LEU A C 1
ATOM 2306 O O . LEU A 1 299 ? -22.816 6.599 28.763 1.00 96.31 299 LEU A O 1
ATOM 2310 N N . LYS A 1 300 ? -20.751 7.429 28.997 1.00 98.12 300 LYS A N 1
ATOM 2311 C CA . LYS A 1 300 ? -21.199 8.688 29.620 1.00 98.12 300 LYS A CA 1
ATOM 2312 C C . LYS A 1 300 ? -22.073 9.543 28.699 1.00 98.12 300 LYS A C 1
ATOM 2314 O O . LYS A 1 300 ? -22.950 10.226 29.217 1.00 98.12 300 LYS A O 1
ATOM 2319 N N . VAL A 1 301 ? -21.860 9.482 27.384 1.00 98.06 301 VAL A N 1
ATOM 2320 C CA . VAL A 1 301 ? -22.652 10.207 26.372 1.00 98.06 301 VAL A CA 1
ATOM 2321 C C . VAL A 1 301 ? -24.007 9.530 26.120 1.00 98.06 301 VAL A C 1
ATOM 2323 O O . VAL A 1 301 ? -24.989 10.192 25.793 1.00 98.06 301 VAL A O 1
ATOM 2326 N N . LEU A 1 302 ? -24.075 8.210 26.302 1.00 97.88 302 LEU A N 1
ATOM 2327 C CA . LEU A 1 302 ? -25.274 7.408 26.057 1.00 97.88 302 LEU A CA 1
ATOM 2328 C C . LEU A 1 302 ? -26.318 7.529 27.179 1.00 97.88 302 LEU A C 1
ATOM 2330 O O . LEU A 1 302 ? -25.967 7.651 28.362 1.00 97.88 302 LEU A O 1
ATOM 2334 N N . THR A 1 303 ? -27.597 7.394 26.814 1.00 98.31 303 THR A N 1
ATOM 2335 C CA . THR A 1 303 ? -28.716 7.241 27.762 1.00 98.31 303 THR A CA 1
ATOM 2336 C C . THR A 1 303 ? -28.644 5.892 28.496 1.00 98.31 303 THR A C 1
ATOM 2338 O O . THR A 1 303 ? -27.966 4.969 28.033 1.00 98.31 303 THR A O 1
ATOM 2341 N N . PRO A 1 304 ? -29.323 5.716 29.646 1.00 98.25 304 PRO A N 1
ATOM 2342 C CA . PRO A 1 304 ? -29.335 4.439 30.366 1.00 98.25 304 PRO A CA 1
ATOM 2343 C C . PRO A 1 304 ? -29.757 3.233 29.510 1.00 98.25 304 PRO A C 1
ATOM 2345 O O . PRO A 1 304 ? -29.189 2.147 29.648 1.00 98.25 304 PRO A O 1
ATOM 2348 N N . GLU A 1 305 ? -30.718 3.419 28.610 1.00 98.06 305 GLU A N 1
ATOM 2349 C CA . GLU A 1 305 ? -31.238 2.402 27.694 1.00 98.06 305 GLU A CA 1
ATOM 2350 C C . GLU A 1 305 ? -30.192 2.045 26.633 1.00 98.06 305 GLU A C 1
ATOM 2352 O O . GLU A 1 305 ? -29.850 0.871 26.468 1.00 98.06 305 GLU A O 1
ATOM 2357 N N . GLN A 1 306 ? -29.597 3.060 25.999 1.00 98.00 306 GLN A N 1
ATOM 2358 C CA . GLN A 1 306 ? -28.520 2.889 25.022 1.00 98.00 306 GLN A CA 1
ATOM 2359 C C . GLN A 1 306 ? -27.293 2.210 25.643 1.00 98.00 306 GLN A C 1
ATOM 2361 O O . GLN A 1 306 ? -26.675 1.360 25.008 1.00 98.00 306 GLN A O 1
ATOM 2366 N N . ARG A 1 307 ? -26.947 2.512 26.905 1.00 98.25 307 ARG A N 1
ATOM 2367 C CA . ARG A 1 307 ? -25.845 1.835 27.622 1.00 98.25 307 ARG A CA 1
ATOM 2368 C C . ARG A 1 307 ? -26.094 0.336 27.762 1.00 98.25 307 ARG A C 1
ATOM 2370 O O . ARG A 1 307 ? -25.176 -0.453 27.545 1.00 98.25 307 ARG A O 1
ATOM 2377 N N . LYS A 1 308 ? -27.319 -0.066 28.125 1.00 97.81 308 LYS A N 1
ATOM 2378 C CA . LYS A 1 308 ? -27.689 -1.489 28.213 1.00 97.81 308 LYS A CA 1
ATOM 2379 C C . LYS A 1 308 ? -27.551 -2.160 26.851 1.00 97.81 308 LYS A C 1
ATOM 2381 O O . LYS A 1 308 ? -26.960 -3.233 26.768 1.00 97.81 308 LYS A O 1
ATOM 2386 N N . GLN A 1 309 ? -28.034 -1.508 25.796 1.00 97.38 309 GLN A N 1
ATOM 2387 C CA . GLN A 1 309 ? -27.945 -2.031 24.437 1.00 97.38 309 GLN A CA 1
ATOM 2388 C C . GLN A 1 309 ? -26.493 -2.144 23.951 1.00 97.38 309 GLN A C 1
ATOM 2390 O O . GLN A 1 309 ? -26.101 -3.189 23.440 1.00 97.38 309 GLN A O 1
ATOM 2395 N N . ALA A 1 310 ? -25.665 -1.125 24.189 1.00 96.19 310 ALA A N 1
ATOM 2396 C CA . ALA A 1 310 ? -24.244 -1.136 23.850 1.00 96.19 310 ALA A CA 1
ATOM 2397 C C . ALA A 1 310 ? -23.504 -2.306 24.517 1.00 96.19 310 ALA A C 1
ATOM 2399 O O . ALA A 1 310 ? -22.717 -2.990 23.868 1.00 96.19 310 ALA A O 1
ATOM 2400 N N . LEU A 1 311 ? -23.795 -2.590 25.792 1.00 96.44 311 LEU A N 1
ATOM 2401 C CA . LEU A 1 311 ? -23.208 -3.729 26.508 1.00 96.44 311 LEU A CA 1
ATOM 2402 C C . LEU A 1 311 ? -23.630 -5.086 25.924 1.00 96.44 311 LEU A C 1
ATOM 2404 O O . LEU A 1 311 ? -22.822 -6.014 25.912 1.00 96.44 311 LEU A O 1
ATOM 2408 N N . VAL A 1 312 ? -24.870 -5.216 25.444 1.00 97.25 312 VAL A N 1
ATOM 2409 C CA . VAL A 1 312 ? -25.334 -6.433 24.755 1.00 97.25 312 VAL A CA 1
ATOM 2410 C C . VAL A 1 312 ? -24.595 -6.605 23.429 1.00 97.25 312 VAL A C 1
ATOM 2412 O O . VAL A 1 312 ? -24.017 -7.665 23.201 1.00 97.25 312 VAL A O 1
ATOM 2415 N N . LEU A 1 313 ? -24.529 -5.550 22.611 1.00 94.38 313 LEU A N 1
ATOM 2416 C CA . LEU A 1 313 ? -23.840 -5.577 21.317 1.00 94.38 313 LEU A CA 1
ATOM 2417 C C . LEU A 1 313 ? -22.355 -5.935 21.454 1.00 94.38 313 LEU A C 1
ATOM 2419 O O . LEU A 1 313 ? -21.832 -6.694 20.644 1.00 94.38 313 LEU A O 1
ATOM 2423 N N . ILE A 1 314 ? -21.681 -5.438 22.493 1.00 93.94 314 ILE A N 1
ATOM 2424 C CA . ILE A 1 314 ? -20.274 -5.773 22.756 1.00 93.94 314 ILE A CA 1
ATOM 2425 C C . ILE A 1 314 ? -20.111 -7.256 23.086 1.00 93.94 314 ILE A C 1
ATOM 2427 O O . ILE A 1 314 ? -19.256 -7.914 22.502 1.00 93.94 314 ILE A O 1
ATOM 2431 N N . ARG A 1 315 ? -20.958 -7.811 23.962 1.00 96.19 315 ARG A N 1
ATOM 2432 C CA . ARG A 1 315 ? -20.918 -9.250 24.280 1.00 96.19 315 ARG A CA 1
ATOM 2433 C C . ARG A 1 315 ? -21.186 -10.112 23.049 1.00 96.19 315 ARG A C 1
ATOM 2435 O O . ARG A 1 315 ? -20.573 -11.163 22.886 1.00 96.19 315 ARG A O 1
ATOM 2442 N N . GLU A 1 316 ? -22.102 -9.684 22.183 1.00 95.62 316 GLU A N 1
ATOM 2443 C CA . GLU A 1 316 ? -22.375 -10.367 20.917 1.00 95.62 316 GLU A CA 1
ATOM 2444 C C . GLU A 1 316 ? -21.172 -10.315 19.972 1.00 95.62 316 GLU A C 1
ATOM 2446 O O . GLU A 1 316 ? -20.815 -11.343 19.395 1.00 95.62 316 GLU A O 1
ATOM 2451 N N . GLN A 1 317 ? -20.508 -9.161 19.859 1.00 93.00 317 GLN A N 1
ATOM 2452 C CA . GLN A 1 317 ? -19.282 -9.017 19.073 1.00 93.00 317 GLN A CA 1
ATOM 2453 C C . GLN A 1 317 ? -18.141 -9.882 19.618 1.00 93.00 317 GLN A C 1
ATOM 2455 O O . GLN A 1 317 ? -17.460 -10.540 18.835 1.00 93.00 317 GLN A O 1
ATOM 2460 N N . GLU A 1 318 ? -17.936 -9.928 20.936 1.00 93.06 318 GLU A N 1
ATOM 2461 C CA . GLU A 1 318 ? -16.936 -10.802 21.564 1.00 93.06 318 GLU A CA 1
ATOM 2462 C C . GLU A 1 318 ? -17.230 -12.276 21.271 1.00 93.06 318 GLU A C 1
ATOM 2464 O O . GLU A 1 318 ? -16.355 -13.003 20.800 1.00 93.06 318 GLU A O 1
ATOM 2469 N N . ARG A 1 319 ? -18.489 -12.698 21.429 1.00 96.81 319 ARG A N 1
ATOM 2470 C CA . ARG A 1 319 ? -18.920 -14.064 21.108 1.00 96.81 319 ARG A CA 1
ATOM 2471 C C . ARG A 1 319 ? -18.735 -14.397 19.628 1.00 96.81 319 ARG A C 1
ATOM 2473 O O . ARG A 1 319 ? -18.418 -15.539 19.296 1.00 96.81 319 ARG A O 1
ATOM 2480 N N . GLN A 1 320 ? -18.958 -13.436 18.733 1.00 93.31 320 GLN A N 1
ATOM 2481 C CA . GLN A 1 320 ? -18.733 -13.633 17.304 1.00 93.31 320 GLN A CA 1
ATOM 2482 C C . GLN A 1 320 ? -17.238 -13.774 16.999 1.00 93.31 320 GLN A C 1
ATOM 2484 O O . GLN A 1 320 ? -16.852 -14.747 16.359 1.00 93.31 320 GLN A O 1
ATOM 2489 N N . LYS A 1 321 ? -16.386 -12.909 17.563 1.00 92.06 321 LYS A N 1
ATOM 2490 C CA . LYS A 1 321 ? -14.922 -13.017 17.440 1.00 92.06 321 LYS A CA 1
ATOM 2491 C C . LYS A 1 321 ? -14.392 -14.361 17.945 1.00 92.06 321 LYS A C 1
ATOM 2493 O O . LYS A 1 321 ? -13.523 -14.951 17.310 1.00 92.06 321 LYS A O 1
ATOM 2498 N N . GLU A 1 322 ? -14.920 -14.874 19.056 1.00 95.25 322 GLU A N 1
ATOM 2499 C CA . GLU A 1 322 ? -14.560 -16.201 19.573 1.00 95.25 322 GLU A CA 1
ATOM 2500 C C . GLU A 1 322 ? -14.946 -17.329 18.608 1.00 95.25 322 GLU A C 1
ATOM 2502 O O . GLU A 1 322 ? -14.160 -18.255 18.392 1.00 95.25 322 GLU A O 1
ATOM 2507 N N . LYS A 1 323 ? -16.13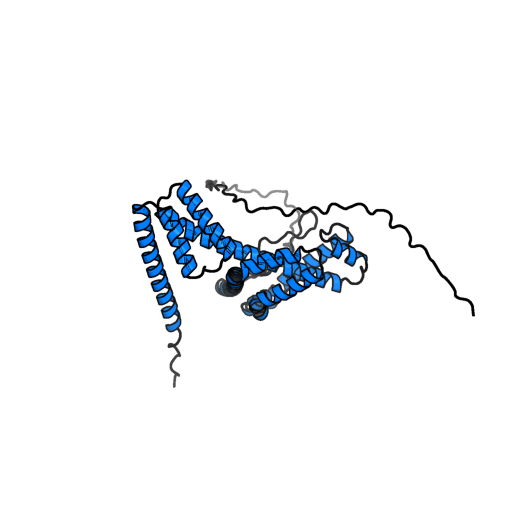7 -17.249 17.999 1.00 95.81 323 LYS A N 1
ATOM 2508 C CA . LYS A 1 323 ? -16.580 -18.211 16.980 1.00 95.81 323 LYS A CA 1
ATOM 2509 C C . LYS A 1 323 ? -15.702 -18.155 15.735 1.00 95.81 323 LYS A C 1
ATOM 2511 O O . LYS A 1 323 ? -15.292 -19.210 15.257 1.00 95.81 323 LYS A O 1
ATOM 2516 N N . ASP A 1 324 ? -15.385 -16.958 15.252 1.00 92.62 324 ASP A N 1
ATOM 2517 C CA . ASP A 1 324 ? -14.551 -16.757 14.065 1.00 92.62 324 ASP A CA 1
ATOM 2518 C C . ASP A 1 324 ? -13.124 -17.271 14.317 1.00 92.62 324 ASP A C 1
ATOM 2520 O O . ASP A 1 324 ? -12.569 -18.018 13.509 1.00 92.62 324 ASP A O 1
ATOM 2524 N N . ALA A 1 325 ? -12.561 -16.990 15.498 1.00 92.88 325 ALA A N 1
ATOM 2525 C CA . ALA A 1 325 ? -11.266 -17.522 15.918 1.00 92.88 325 ALA A CA 1
ATOM 2526 C C . ALA A 1 325 ? -11.275 -19.057 16.056 1.00 92.88 325 ALA A C 1
ATOM 2528 O O . ALA A 1 325 ? -10.294 -19.720 15.710 1.00 92.88 325 ALA A O 1
ATOM 2529 N N . ALA A 1 326 ? -12.370 -19.648 16.545 1.00 94.44 326 ALA A N 1
ATOM 2530 C CA . ALA A 1 326 ? -12.522 -21.100 16.620 1.00 94.44 326 ALA A CA 1
ATOM 2531 C C . ALA A 1 326 ? -12.665 -21.743 15.229 1.00 94.44 326 ALA A C 1
ATOM 2533 O O . ALA A 1 326 ? -12.103 -22.814 14.996 1.00 94.44 326 ALA A O 1
ATOM 2534 N N . ALA A 1 327 ? -13.376 -21.096 14.302 1.00 93.44 327 ALA A N 1
ATOM 2535 C CA . ALA A 1 327 ? -13.517 -21.550 12.921 1.00 93.44 327 ALA A CA 1
ATOM 2536 C C . ALA A 1 327 ? -12.174 -21.507 12.176 1.00 93.44 327 ALA A C 1
ATOM 2538 O O . ALA A 1 327 ? -11.791 -22.503 11.559 1.00 93.44 327 ALA A O 1
ATOM 2539 N N . ALA A 1 328 ? -11.414 -20.417 12.326 1.00 91.31 328 ALA A N 1
ATOM 2540 C CA . ALA A 1 328 ? -10.075 -20.281 11.754 1.00 91.31 328 ALA A CA 1
ATOM 2541 C C . ALA A 1 328 ? -9.126 -21.399 12.228 1.00 91.31 328 ALA A C 1
ATOM 2543 O O . ALA A 1 328 ? -8.419 -21.991 11.417 1.00 91.31 328 ALA A O 1
ATOM 2544 N N . LYS A 1 329 ? -9.174 -21.763 13.519 1.00 91.56 329 LYS A N 1
ATOM 2545 C CA . LYS A 1 329 ? -8.383 -22.876 14.083 1.00 91.56 329 LYS A CA 1
ATOM 2546 C C . LYS A 1 329 ? -8.807 -24.263 13.584 1.00 91.56 329 LYS A C 1
ATOM 2548 O O . LYS A 1 329 ? -7.994 -25.182 13.597 1.00 91.56 329 LYS A O 1
ATOM 2553 N N . ARG A 1 330 ? -10.075 -24.454 13.194 1.00 91.94 330 ARG A N 1
ATOM 2554 C CA . ARG A 1 330 ? -10.566 -25.740 12.660 1.00 91.94 330 ARG A CA 1
ATOM 2555 C C . ARG A 1 330 ? -10.173 -25.930 11.199 1.00 91.94 330 ARG A C 1
ATOM 2557 O O . ARG A 1 330 ? -9.732 -27.018 10.847 1.00 91.94 330 ARG A O 1
ATOM 2564 N N . GLY A 1 331 ? -10.285 -24.879 10.382 1.00 83.44 331 GLY A N 1
ATOM 2565 C CA . GLY A 1 331 ? -9.948 -24.929 8.954 1.00 83.44 331 GLY A CA 1
ATOM 2566 C C . GLY A 1 331 ? -8.479 -25.259 8.677 1.00 83.44 331 GLY A C 1
ATOM 2567 O O . GLY A 1 331 ? -8.171 -25.869 7.659 1.00 83.44 331 GLY A O 1
ATOM 2568 N N . THR A 1 332 ? -7.571 -24.950 9.605 1.00 74.56 332 THR A N 1
ATOM 2569 C CA . THR A 1 332 ? -6.153 -25.313 9.478 1.00 74.56 332 THR A CA 1
ATOM 2570 C C . THR A 1 332 ? -5.863 -26.795 9.738 1.00 74.56 332 THR A C 1
ATOM 2572 O O . THR A 1 332 ? -4.784 -27.250 9.378 1.00 74.56 332 THR A O 1
ATOM 2575 N N . ASN A 1 333 ? -6.784 -27.560 10.343 1.00 73.00 333 ASN A N 1
ATOM 2576 C CA . ASN A 1 333 ? -6.524 -28.951 10.748 1.00 73.00 333 ASN A CA 1
ATOM 2577 C C . ASN A 1 333 ? -7.102 -30.010 9.787 1.00 73.00 333 ASN A C 1
ATOM 2579 O O . ASN A 1 333 ? -6.791 -31.187 9.916 1.00 73.00 333 ASN A O 1
ATOM 2583 N N . THR A 1 334 ? -7.940 -29.626 8.819 1.00 67.06 334 THR A N 1
ATOM 2584 C CA . THR A 1 334 ? -8.632 -30.576 7.918 1.00 67.06 334 THR A CA 1
ATOM 2585 C C . THR A 1 334 ? -7.822 -30.935 6.660 1.00 67.06 334 THR A C 1
ATOM 2587 O O . THR A 1 334 ? -8.300 -31.688 5.824 1.00 67.06 334 THR A O 1
ATOM 2590 N N . GLY A 1 335 ? -6.596 -30.420 6.505 1.00 63.59 335 GLY A N 1
ATOM 2591 C CA . GLY A 1 335 ? -5.793 -30.577 5.281 1.00 63.59 335 GLY A CA 1
ATOM 2592 C C . GLY A 1 335 ? -4.583 -31.518 5.354 1.00 63.59 335 GLY A C 1
ATOM 2593 O O . GLY A 1 335 ? -3.805 -31.518 4.408 1.00 63.59 335 GLY A O 1
ATOM 2594 N N . MET A 1 336 ? -4.366 -32.269 6.446 1.00 59.06 336 MET A N 1
ATOM 2595 C CA . MET A 1 336 ? -3.122 -33.046 6.641 1.00 59.06 336 MET A CA 1
ATOM 2596 C C . MET A 1 336 ? -3.245 -34.579 6.612 1.00 59.06 336 MET A C 1
ATOM 2598 O O . MET A 1 336 ? -2.206 -35.228 6.653 1.00 59.06 336 MET A O 1
ATOM 2602 N N . ASP A 1 337 ? -4.442 -35.170 6.493 1.00 62.69 337 ASP A N 1
ATOM 2603 C CA . ASP A 1 337 ? -4.609 -36.631 6.676 1.00 62.69 337 ASP A CA 1
ATOM 2604 C C . ASP A 1 337 ? -5.089 -37.415 5.437 1.00 62.69 337 ASP A C 1
ATOM 2606 O O . ASP A 1 337 ? -5.479 -38.572 5.536 1.00 62.69 337 ASP A O 1
ATOM 2610 N N . GLU A 1 338 ? -5.014 -36.827 4.239 1.00 64.06 338 GLU A N 1
ATOM 2611 C CA . GLU A 1 338 ? -5.186 -37.566 2.975 1.00 64.06 338 GLU A CA 1
ATOM 2612 C C . GLU A 1 338 ? -3.846 -37.743 2.247 1.00 64.06 338 GLU A C 1
ATOM 2614 O O . GLU A 1 338 ? -3.721 -37.486 1.051 1.00 64.06 338 GLU A O 1
ATOM 2619 N N . SER A 1 339 ? -2.810 -38.199 2.962 1.00 68.12 339 SER A N 1
ATOM 2620 C CA . SER A 1 339 ? -1.708 -38.876 2.271 1.00 68.12 339 SER A CA 1
ATOM 2621 C C . SER A 1 339 ? -2.258 -40.199 1.731 1.00 68.12 339 SER A C 1
ATOM 2623 O O . SER A 1 339 ? -2.628 -41.057 2.538 1.00 68.12 339 SER A O 1
ATOM 2625 N N . PRO A 1 340 ? -2.355 -40.388 0.401 1.00 69.94 340 PRO A N 1
ATOM 2626 C CA . PRO A 1 340 ? -2.830 -41.642 -0.155 1.00 69.94 340 PRO A CA 1
ATOM 2627 C C . PRO A 1 340 ? -1.911 -42.753 0.345 1.00 69.94 340 PRO A C 1
ATOM 2629 O O . PRO A 1 340 ? -0.690 -42.681 0.185 1.00 69.94 340 PRO A O 1
ATOM 2632 N N . ALA A 1 341 ? -2.503 -43.753 1.001 1.00 70.81 341 ALA A N 1
ATOM 2633 C CA . ALA A 1 341 ? -1.776 -44.918 1.473 1.00 70.81 341 ALA A CA 1
ATOM 2634 C C . ALA A 1 341 ? -0.903 -45.463 0.326 1.00 70.81 341 ALA A C 1
ATOM 2636 O O . ALA A 1 341 ? -1.405 -45.590 -0.796 1.00 70.81 341 ALA A O 1
ATOM 2637 N N . PRO A 1 342 ? 0.387 -45.762 0.568 1.00 71.06 342 PRO A N 1
ATOM 2638 C CA . PRO A 1 342 ? 1.258 -46.279 -0.475 1.00 71.06 342 PRO A CA 1
ATOM 2639 C C . PRO A 1 342 ? 0.653 -47.579 -1.010 1.00 71.06 342 PRO A C 1
ATOM 2641 O O . PRO A 1 342 ? 0.534 -48.562 -0.274 1.00 71.06 342 PRO A O 1
ATOM 2644 N N . MET A 1 343 ? 0.232 -47.570 -2.279 1.00 73.06 343 MET A N 1
ATOM 2645 C CA . MET A 1 343 ? -0.135 -48.795 -2.985 1.00 73.06 343 MET A CA 1
ATOM 2646 C C . MET A 1 343 ? 1.088 -49.715 -2.983 1.00 73.06 343 MET A C 1
ATOM 2648 O O . MET A 1 343 ? 2.171 -49.306 -3.402 1.00 73.06 343 MET A O 1
ATOM 2652 N N . LYS A 1 344 ? 0.906 -50.919 -2.437 1.00 70.50 344 LYS A N 1
ATOM 2653 C CA . LYS A 1 344 ? 1.901 -51.993 -2.448 1.00 70.50 344 LYS A CA 1
ATOM 2654 C C . LYS A 1 344 ? 1.915 -52.719 -3.780 1.00 70.50 344 LYS A C 1
ATOM 2656 O O . LYS A 1 344 ? 0.813 -52.891 -4.347 1.00 70.50 344 LYS A O 1
#